Protein AF-A0A017T9Q6-F1 (afdb_monomer)

Solvent-accessible surface area (backbone atoms only — not comparable to full-atom values): 12107 Å² total; per-residue (Å²): 118,48,77,49,75,46,92,92,45,36,38,39,43,32,30,60,48,62,68,41,58,59,71,44,67,82,59,47,46,79,52,87,66,94,65,62,93,72,44,72,46,35,29,35,30,68,46,71,71,54,44,51,53,45,52,53,50,48,51,36,33,52,60,33,49,84,55,40,39,41,57,52,43,54,63,68,48,68,83,49,72,77,87,46,72,72,36,48,53,53,53,50,50,54,46,53,52,49,34,39,51,30,29,34,40,69,44,72,38,22,17,34,63,82,55,55,69,51,62,92,59,47,36,70,37,54,48,57,44,69,89,78,39,90,43,68,61,58,56,33,29,52,46,31,43,49,32,21,43,59,70,56,34,57,30,38,78,66,6,44,27,46,60,44,91,90,20,44,52,47,72,22,70,85,57,51,72,67,58,24,52,77,70,68,60,72,58,96,47,42,46,62,84,74,53,78,66,28,57,78,28,38,60,55,25,58,74,74,48,31,46,67,64,80,76,78,85,124

InterPro domains:
  IPR003615 HNH nuclease [PF13391] (111-163)

Sequence (218 aa):
MWLGAFDDVVFLAAFSQQNVARALGEYGTPVAAPMPKGAVAGRTVLDVPALHRLLRRAFQLSKALPNELLHTFDKQVAALPKTTEAERFVVQRVGQNLFRQGLLDLWEGRCAVTGLAIPALLRASHIKPWADCETDAERLDVFNGILLAPHLDAAFDRGFITVQDDGAIVVSDTLDANARAVLGLDQALRVRGLGDGHRSYLPWHRERVFNAPLAVQS

Structure (mmCIF, N/CA/C/O backbone):
data_AF-A0A017T9Q6-F1
#
_entry.id   AF-A0A017T9Q6-F1
#
loop_
_atom_site.group_PDB
_atom_site.id
_atom_site.type_symbol
_atom_site.label_atom_id
_atom_site.label_alt_id
_atom_site.label_comp_id
_atom_site.label_asym_id
_atom_site.label_entity_id
_atom_site.label_seq_id
_atom_site.pdbx_PDB_ins_code
_atom_site.Cartn_x
_atom_site.Cartn_y
_atom_site.Cartn_z
_atom_site.occupancy
_atom_site.B_iso_or_equiv
_atom_site.auth_seq_id
_atom_site.auth_comp_id
_atom_site.auth_asym_id
_atom_site.auth_atom_id
_atom_site.pdbx_PDB_model_num
ATOM 1 N N . MET A 1 1 ? 12.523 13.558 -13.994 1.00 85.44 1 MET A N 1
ATOM 2 C CA . MET A 1 1 ? 12.725 12.202 -14.546 1.00 85.44 1 MET A CA 1
ATOM 3 C C . MET A 1 1 ? 13.375 12.357 -15.901 1.00 85.44 1 MET A C 1
ATOM 5 O O . MET A 1 1 ? 12.980 13.256 -16.633 1.00 85.44 1 MET A O 1
ATOM 9 N N . TRP A 1 2 ? 14.364 11.524 -16.199 1.00 91.50 2 TRP A N 1
ATOM 10 C CA . TRP A 1 2 ? 15.064 11.518 -17.482 1.00 91.50 2 TRP A CA 1
ATOM 11 C C . TRP A 1 2 ? 14.786 10.205 -18.202 1.00 91.50 2 TRP A C 1
ATOM 13 O O . TRP A 1 2 ? 14.657 9.173 -17.544 1.00 91.50 2 TRP A O 1
ATOM 23 N N . LEU A 1 3 ? 14.707 10.262 -19.529 1.00 90.44 3 LEU A N 1
ATOM 24 C CA . LEU A 1 3 ? 14.546 9.107 -20.406 1.00 90.44 3 LEU A CA 1
ATOM 25 C C . LEU A 1 3 ? 15.665 9.105 -21.445 1.00 90.44 3 LEU A C 1
ATOM 27 O O . LEU A 1 3 ? 15.977 10.154 -22.005 1.00 90.44 3 LEU A O 1
ATOM 31 N N . GLY A 1 4 ? 16.247 7.939 -21.699 1.00 85.81 4 GLY A N 1
ATOM 32 C CA . GLY A 1 4 ? 17.236 7.723 -22.753 1.00 85.81 4 GLY A CA 1
ATOM 33 C C . GLY A 1 4 ? 17.072 6.343 -23.380 1.00 85.81 4 GLY A C 1
ATOM 34 O O . GLY A 1 4 ? 16.451 5.464 -22.783 1.00 85.81 4 GLY A O 1
ATOM 35 N N . ALA A 1 5 ? 17.624 6.156 -24.573 1.00 84.25 5 ALA A N 1
ATOM 36 C CA . ALA A 1 5 ? 17.701 4.866 -25.249 1.00 84.25 5 ALA A CA 1
ATOM 37 C C . ALA A 1 5 ? 19.167 4.562 -25.587 1.00 84.25 5 ALA A C 1
ATOM 39 O O . ALA A 1 5 ? 19.906 5.465 -25.980 1.00 84.25 5 ALA A O 1
ATOM 40 N N . PHE A 1 6 ? 19.568 3.306 -25.410 1.00 78.94 6 PHE A N 1
ATOM 41 C CA . PHE A 1 6 ? 20.874 2.767 -25.774 1.00 78.94 6 PHE A CA 1
ATOM 42 C C . PHE A 1 6 ? 20.664 1.623 -26.768 1.00 78.94 6 PHE A C 1
ATOM 44 O O . PHE A 1 6 ? 19.839 0.738 -26.522 1.00 78.94 6 PHE A O 1
ATOM 51 N N . ASP A 1 7 ? 21.401 1.670 -27.879 1.00 68.62 7 ASP A N 1
ATOM 52 C CA . ASP A 1 7 ? 21.460 0.637 -28.922 1.00 68.62 7 ASP A CA 1
ATOM 53 C C . ASP A 1 7 ? 20.086 0.137 -29.422 1.00 68.62 7 ASP A C 1
ATOM 55 O O . ASP A 1 7 ? 19.918 -1.039 -29.715 1.00 68.62 7 ASP A O 1
ATOM 59 N N . ASP A 1 8 ? 19.085 1.025 -29.491 1.00 65.56 8 ASP A N 1
ATOM 60 C CA . ASP A 1 8 ? 17.707 0.802 -29.983 1.00 65.56 8 ASP A CA 1
ATOM 61 C C . ASP A 1 8 ? 16.841 -0.246 -29.250 1.00 65.56 8 ASP A C 1
ATOM 63 O O . ASP A 1 8 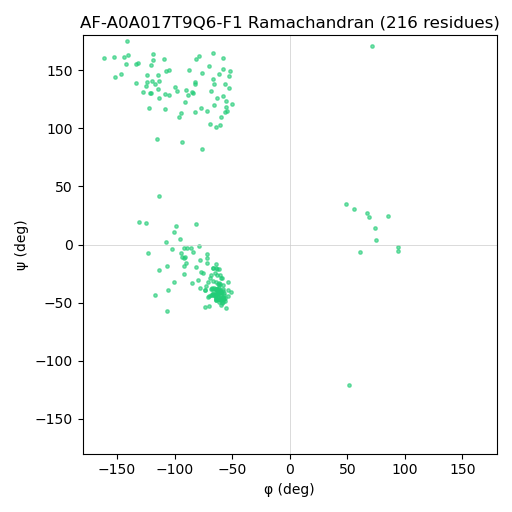? 15.637 -0.334 -29.505 1.00 65.56 8 ASP A O 1
ATOM 67 N N . VAL A 1 9 ? 17.395 -0.994 -28.293 1.00 70.50 9 VAL A N 1
ATOM 68 C CA . VAL A 1 9 ? 16.677 -2.042 -27.536 1.00 70.50 9 VAL A CA 1
ATOM 69 C C . VAL A 1 9 ? 16.692 -1.857 -26.022 1.00 70.50 9 VAL A C 1
ATOM 71 O O . VAL A 1 9 ? 15.994 -2.581 -25.319 1.00 70.50 9 VAL A O 1
ATOM 74 N N . VAL A 1 10 ? 17.436 -0.891 -25.479 1.00 83.62 10 VAL A N 1
ATOM 75 C CA . VAL A 1 10 ? 17.482 -0.667 -24.027 1.00 83.62 10 VAL A CA 1
ATOM 76 C C . VAL A 1 10 ? 17.058 0.754 -23.691 1.00 83.62 10 VAL A C 1
ATOM 78 O O . VAL A 1 10 ? 17.725 1.721 -24.043 1.00 83.62 10 VAL A O 1
ATOM 81 N N . PHE A 1 11 ? 15.969 0.897 -22.941 1.00 89.31 11 PHE A N 1
ATOM 82 C CA . PHE A 1 11 ? 15.501 2.189 -22.445 1.00 89.31 11 PHE A CA 1
ATOM 83 C C . PHE A 1 11 ? 15.955 2.400 -21.007 1.00 89.31 11 PHE A C 1
ATOM 85 O O . PHE A 1 11 ? 15.760 1.528 -20.165 1.00 89.31 11 PHE A O 1
ATOM 92 N N . LEU A 1 12 ? 16.508 3.574 -20.712 1.00 90.50 12 LEU A N 1
ATOM 93 C CA . LEU A 1 12 ? 16.880 4.026 -19.375 1.00 90.50 12 LEU A CA 1
ATOM 94 C C . LEU A 1 12 ? 15.863 5.056 -18.878 1.00 90.50 12 LEU A C 1
ATOM 96 O O . LEU A 1 12 ? 15.632 6.070 -19.534 1.00 90.50 12 LEU A O 1
ATOM 100 N N . ALA A 1 13 ? 15.333 4.845 -17.676 1.00 92.25 13 ALA A N 1
ATOM 101 C CA . ALA A 1 13 ? 14.624 5.864 -16.912 1.00 92.25 13 ALA A CA 1
ATOM 102 C C . ALA A 1 13 ? 15.416 6.205 -15.644 1.00 92.25 13 ALA A C 1
ATOM 104 O O . ALA A 1 13 ? 15.738 5.314 -14.857 1.00 92.25 13 ALA A O 1
ATOM 105 N N . ALA A 1 14 ? 15.716 7.487 -15.432 1.00 92.69 14 ALA A N 1
ATOM 106 C CA . ALA A 1 14 ? 16.402 7.973 -14.237 1.00 92.69 14 ALA A CA 1
ATOM 107 C C . ALA A 1 14 ? 15.491 8.872 -13.388 1.00 92.69 14 ALA A C 1
ATOM 109 O O . ALA A 1 14 ? 14.729 9.703 -13.903 1.00 92.69 14 ALA A O 1
ATOM 110 N N . PHE A 1 15 ? 15.585 8.723 -12.069 1.00 92.75 15 PHE A N 1
ATOM 111 C CA . PHE A 1 15 ? 14.677 9.319 -11.092 1.00 92.75 15 PHE A CA 1
ATOM 112 C C . PHE A 1 15 ? 15.438 10.253 -10.151 1.00 92.75 15 PHE A C 1
ATOM 114 O O . PHE A 1 15 ? 16.546 9.945 -9.723 1.00 92.75 15 PHE A O 1
ATOM 121 N N . SER A 1 16 ? 14.833 11.391 -9.809 1.00 91.88 16 SER A N 1
ATOM 122 C CA . SER A 1 16 ? 15.371 12.353 -8.834 1.00 91.88 16 SER A CA 1
ATOM 123 C C . SER A 1 16 ? 14.899 12.088 -7.401 1.00 91.88 16 SER A C 1
ATOM 125 O O . SER A 1 16 ? 15.418 12.685 -6.466 1.00 91.88 16 SER A O 1
ATOM 127 N N . GLN A 1 17 ? 13.914 11.203 -7.215 1.00 90.38 17 GLN A N 1
ATOM 128 C CA . GLN A 1 17 ? 13.348 10.876 -5.908 1.00 90.38 17 GLN A CA 1
ATOM 129 C C . GLN A 1 17 ? 13.773 9.472 -5.470 1.00 90.38 17 GLN A C 1
ATOM 131 O O . GLN A 1 17 ? 13.384 8.476 -6.086 1.00 90.38 17 GLN A O 1
ATOM 136 N N . GLN A 1 18 ? 14.522 9.389 -4.368 1.00 89.31 18 GLN A N 1
ATOM 137 C CA . GLN A 1 18 ? 15.049 8.122 -3.850 1.00 89.31 18 GLN A CA 1
ATOM 138 C C . GLN A 1 18 ? 13.932 7.164 -3.418 1.00 89.31 18 GLN A C 1
ATOM 140 O O . GLN A 1 18 ? 14.015 5.964 -3.672 1.00 89.31 18 GLN A O 1
ATOM 145 N N . ASN A 1 19 ? 12.868 7.689 -2.802 1.00 89.88 19 ASN A N 1
ATOM 146 C CA . ASN A 1 19 ? 11.756 6.880 -2.297 1.00 89.88 19 ASN A CA 1
ATOM 147 C C . ASN A 1 19 ? 10.970 6.219 -3.433 1.00 89.88 19 ASN A C 1
ATOM 149 O O . ASN A 1 19 ? 10.673 5.031 -3.352 1.00 89.88 19 ASN A O 1
ATOM 153 N N . VAL A 1 20 ? 10.722 6.952 -4.526 1.00 90.69 20 VAL A N 1
ATOM 154 C CA . VAL A 1 20 ? 10.123 6.392 -5.747 1.00 90.69 20 VAL A CA 1
ATOM 155 C C . VAL A 1 20 ? 11.027 5.303 -6.315 1.00 90.69 20 VAL A C 1
ATOM 157 O O . VAL A 1 20 ? 10.566 4.192 -6.554 1.00 90.69 20 VAL A O 1
ATOM 160 N N . ALA A 1 21 ? 12.325 5.580 -6.467 1.00 90.31 21 ALA A N 1
A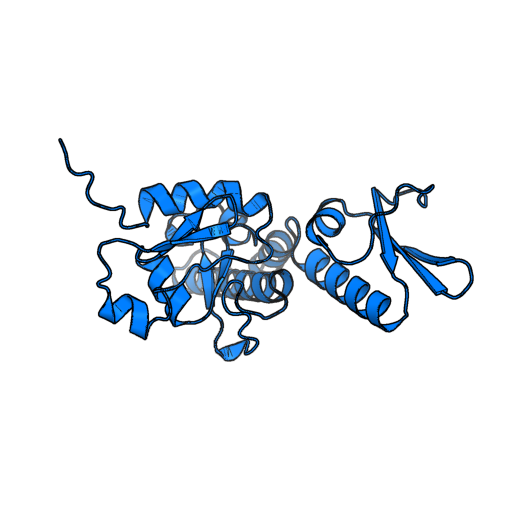TOM 161 C CA . ALA A 1 21 ? 13.262 4.613 -7.029 1.00 90.31 21 ALA A CA 1
ATOM 162 C C . ALA A 1 21 ? 13.392 3.324 -6.198 1.00 90.31 21 ALA A C 1
ATOM 164 O O . ALA A 1 21 ? 13.502 2.238 -6.766 1.00 90.31 21 ALA A O 1
ATOM 165 N N . ARG A 1 22 ? 13.359 3.428 -4.864 1.00 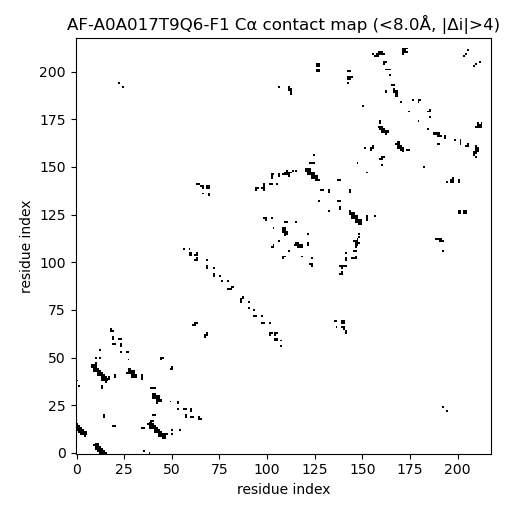88.44 22 ARG A N 1
ATOM 166 C CA . ARG A 1 22 ? 13.359 2.270 -3.958 1.00 88.44 22 ARG A CA 1
ATOM 167 C C . ARG A 1 22 ? 12.048 1.485 -4.065 1.00 88.44 22 ARG A C 1
ATOM 169 O O . ARG A 1 22 ? 12.085 0.263 -4.164 1.00 88.44 22 ARG A O 1
ATOM 176 N N . ALA A 1 23 ? 10.909 2.177 -4.105 1.00 89.69 23 ALA A N 1
ATOM 177 C CA . ALA A 1 23 ? 9.582 1.562 -4.174 1.00 89.69 23 ALA A CA 1
ATOM 178 C C . ALA A 1 23 ? 9.246 0.929 -5.538 1.00 89.69 23 ALA A C 1
ATOM 180 O O . ALA A 1 23 ? 8.287 0.166 -5.637 1.00 89.69 23 ALA A O 1
ATOM 181 N N . LEU A 1 24 ? 10.042 1.191 -6.583 1.00 90.69 24 LEU A N 1
ATOM 182 C CA . LEU A 1 24 ? 9.921 0.497 -7.867 1.00 90.69 24 LEU A CA 1
ATOM 183 C C . LEU A 1 24 ? 10.221 -1.006 -7.768 1.00 90.69 24 LEU A C 1
ATOM 185 O O . LEU A 1 24 ? 9.796 -1.740 -8.649 1.00 90.69 24 LEU A O 1
ATOM 189 N N . GLY A 1 25 ? 10.920 -1.485 -6.732 1.00 85.69 25 GLY A N 1
ATOM 190 C CA . GLY A 1 25 ? 11.170 -2.918 -6.544 1.00 85.69 25 GLY A CA 1
ATOM 191 C C . GLY A 1 25 ? 11.760 -3.583 -7.795 1.00 85.69 25 GLY A C 1
ATOM 192 O O . GLY A 1 25 ? 12.806 -3.151 -8.285 1.00 85.69 25 GLY A O 1
ATOM 193 N N . GLU A 1 26 ? 11.049 -4.590 -8.312 1.00 85.19 26 GLU A N 1
ATOM 194 C CA . GLU A 1 26 ? 11.411 -5.411 -9.482 1.00 85.19 26 GLU A CA 1
ATOM 195 C C . GLU A 1 26 ? 11.138 -4.743 -10.846 1.00 85.19 26 GLU A C 1
ATOM 197 O O . GLU A 1 26 ? 11.422 -5.325 -11.894 1.00 85.19 26 GLU A O 1
ATOM 202 N N . TYR A 1 27 ? 10.585 -3.525 -10.875 1.00 87.94 27 TYR A N 1
ATOM 203 C CA . TYR A 1 27 ? 10.343 -2.811 -12.129 1.00 87.94 27 TYR A CA 1
ATOM 204 C C . TYR A 1 27 ? 11.658 -2.383 -12.791 1.00 87.94 27 TYR A C 1
ATOM 206 O O . TYR A 1 27 ? 12.271 -1.380 -12.410 1.00 87.94 27 TYR A O 1
ATOM 214 N N . GLY A 1 28 ? 12.036 -3.119 -13.836 1.00 90.88 28 GLY A N 1
ATOM 215 C CA . GLY A 1 28 ? 13.260 -2.897 -14.602 1.00 90.88 28 GLY A CA 1
ATOM 216 C C . GLY A 1 28 ? 14.525 -3.279 -13.832 1.00 90.88 28 GLY A C 1
ATOM 217 O O . GLY A 1 28 ? 14.507 -3.544 -12.630 1.00 90.88 28 GLY A O 1
ATOM 218 N N . THR A 1 29 ? 15.658 -3.284 -14.525 1.00 91.75 29 THR A N 1
ATOM 219 C CA . THR A 1 29 ? 16.951 -3.629 -13.925 1.00 91.75 29 THR A CA 1
ATOM 220 C C . THR A 1 29 ? 17.609 -2.376 -13.339 1.00 91.75 29 THR A C 1
ATOM 222 O O . THR A 1 29 ? 17.702 -1.366 -14.037 1.00 91.75 29 THR A O 1
ATOM 225 N N . PRO A 1 30 ? 18.060 -2.380 -12.069 1.00 91.81 30 PRO A N 1
ATOM 226 C CA . PRO A 1 30 ? 18.836 -1.278 -11.507 1.00 91.81 30 PRO A CA 1
ATOM 227 C C . PRO A 1 30 ? 20.095 -0.987 -12.325 1.00 91.81 30 PRO A C 1
ATOM 229 O O . PRO A 1 30 ? 20.808 -1.902 -12.724 1.00 91.81 30 PRO A O 1
ATOM 232 N N . VAL A 1 31 ? 20.389 0.296 -12.532 1.00 87.62 31 VAL A N 1
ATOM 233 C CA . VAL A 1 31 ? 21.569 0.733 -13.287 1.00 87.62 31 VAL A CA 1
ATOM 234 C C . VAL A 1 31 ? 22.543 1.471 -12.379 1.00 87.62 31 VAL A C 1
ATOM 236 O O . VAL A 1 31 ? 22.140 2.363 -11.635 1.00 87.62 31 VAL A O 1
ATOM 239 N N . ALA A 1 32 ? 23.826 1.119 -12.493 1.00 75.75 32 ALA A N 1
ATOM 240 C CA . ALA A 1 32 ? 24.945 1.778 -11.811 1.00 75.75 32 ALA A CA 1
ATOM 241 C C . ALA A 1 32 ? 25.753 2.738 -12.719 1.00 75.75 32 ALA A C 1
ATOM 243 O O . ALA A 1 32 ? 26.677 3.391 -12.245 1.00 75.75 32 ALA A O 1
ATOM 244 N N . ALA A 1 33 ? 25.423 2.808 -14.017 1.00 68.38 33 ALA A N 1
ATOM 245 C CA . ALA A 1 33 ? 26.064 3.662 -15.026 1.00 68.38 33 ALA A CA 1
ATOM 246 C C . ALA A 1 33 ? 26.009 5.161 -14.657 1.00 68.38 33 ALA A C 1
ATOM 248 O O . ALA A 1 33 ? 25.160 5.545 -13.845 1.00 68.38 33 ALA A O 1
ATOM 249 N N . PRO A 1 34 ? 26.864 6.027 -15.249 1.00 78.19 34 PRO A N 1
ATOM 250 C CA . PRO A 1 34 ? 26.836 7.455 -14.948 1.00 78.19 34 PRO A CA 1
ATOM 251 C C . PRO A 1 34 ? 25.439 8.032 -15.196 1.00 78.19 34 PRO A C 1
ATOM 253 O O . PRO A 1 34 ? 24.907 7.998 -16.305 1.00 78.19 34 PRO A O 1
ATOM 256 N N . MET A 1 35 ? 24.841 8.539 -14.121 1.00 84.56 35 MET A N 1
ATOM 257 C CA . MET A 1 35 ? 23.499 9.104 -14.124 1.00 84.56 35 MET A CA 1
ATOM 258 C C . MET A 1 35 ? 23.539 10.594 -14.481 1.00 84.56 35 MET A C 1
ATOM 260 O O . MET A 1 35 ? 24.509 11.281 -14.144 1.00 84.56 35 MET A O 1
ATOM 264 N N . PRO A 1 36 ? 22.476 11.136 -15.108 1.00 86.50 36 PRO A N 1
ATOM 265 C CA . PRO A 1 36 ? 22.327 12.577 -15.278 1.00 86.50 36 PRO A CA 1
ATOM 266 C C . PRO A 1 36 ? 22.464 13.311 -13.940 1.00 86.50 36 PRO A C 1
ATOM 268 O O . PRO A 1 36 ? 22.004 12.828 -12.903 1.00 86.50 36 PRO A O 1
ATOM 271 N N . LYS A 1 37 ? 23.050 14.513 -13.953 1.00 90.00 37 LYS A N 1
ATOM 272 C CA . LYS A 1 37 ? 23.170 15.341 -12.745 1.00 90.00 37 LYS A CA 1
ATOM 273 C C . LYS A 1 37 ? 21.785 15.564 -12.118 1.00 90.00 37 LYS A C 1
ATOM 275 O O . LYS A 1 37 ? 20.886 16.087 -12.770 1.00 90.00 37 LYS A O 1
ATOM 280 N N . GLY A 1 38 ? 21.635 15.186 -10.848 1.00 89.31 38 GLY A N 1
ATOM 281 C CA . GLY A 1 38 ? 20.375 15.289 -10.100 1.00 89.31 38 GLY A CA 1
ATOM 282 C C . GLY A 1 38 ? 19.507 14.025 -10.112 1.00 89.31 38 GLY A C 1
ATOM 283 O O . GLY A 1 38 ? 18.499 13.985 -9.406 1.00 89.31 38 GLY A O 1
ATOM 284 N N . ALA A 1 39 ? 19.881 12.988 -10.864 1.00 91.19 39 ALA A N 1
ATOM 285 C CA . ALA A 1 39 ? 19.307 11.659 -10.695 1.00 91.19 39 ALA A CA 1
ATOM 286 C C . ALA A 1 39 ? 20.006 10.916 -9.548 1.00 91.19 39 ALA A C 1
ATOM 288 O O . ALA A 1 39 ? 21.223 10.987 -9.394 1.00 91.19 39 ALA A O 1
ATOM 289 N N . VAL A 1 40 ? 19.218 10.194 -8.754 1.00 92.00 40 VAL A N 1
ATOM 290 C CA . VAL A 1 40 ? 19.690 9.417 -7.595 1.00 92.00 40 VAL A CA 1
ATOM 291 C C . VAL A 1 40 ? 19.674 7.910 -7.856 1.00 92.00 40 VAL A C 1
ATOM 293 O O . VAL A 1 40 ? 20.348 7.151 -7.168 1.00 92.00 40 VAL A O 1
ATOM 296 N N . ALA A 1 41 ? 18.921 7.469 -8.867 1.00 92.00 41 ALA A N 1
ATOM 297 C CA . ALA A 1 41 ? 18.845 6.080 -9.300 1.00 92.00 41 ALA A CA 1
ATOM 298 C C . ALA A 1 41 ? 18.286 5.980 -10.726 1.00 92.00 41 ALA A C 1
ATOM 300 O O . ALA A 1 41 ? 17.581 6.882 -11.190 1.00 92.00 41 ALA A O 1
ATOM 301 N N . GLY A 1 42 ? 18.532 4.851 -11.391 1.00 92.19 42 GLY A N 1
ATOM 302 C CA . GLY A 1 42 ? 17.945 4.539 -12.690 1.00 92.19 42 GLY A CA 1
ATOM 303 C C . GLY A 1 42 ? 17.531 3.078 -12.840 1.00 92.19 42 GLY A C 1
ATOM 304 O O . GLY A 1 42 ? 17.930 2.204 -12.059 1.00 92.19 42 GLY A O 1
ATOM 305 N N . ARG A 1 43 ? 16.691 2.839 -13.845 1.00 93.50 43 ARG A N 1
ATOM 306 C CA . ARG A 1 43 ? 16.180 1.529 -14.251 1.00 93.50 43 ARG A CA 1
ATOM 307 C C . ARG A 1 43 ? 16.286 1.372 -15.760 1.00 93.50 43 ARG A C 1
ATOM 309 O O . ARG A 1 43 ? 15.968 2.317 -16.482 1.00 93.50 43 ARG A O 1
ATOM 316 N N . THR A 1 44 ? 16.679 0.190 -16.219 1.00 92.81 44 THR A N 1
ATOM 317 C CA . THR A 1 44 ? 16.613 -0.195 -17.630 1.00 92.81 44 THR A CA 1
ATOM 318 C C . THR A 1 44 ? 15.511 -1.201 -17.907 1.00 92.81 44 THR A C 1
ATOM 320 O O . THR A 1 44 ? 15.148 -2.012 -17.054 1.00 92.81 44 THR A O 1
ATOM 323 N N . VAL A 1 45 ? 14.972 -1.135 -19.120 1.00 93.38 45 VAL A N 1
ATOM 324 C CA . VAL A 1 45 ? 13.971 -2.060 -19.660 1.00 93.38 45 VAL A CA 1
ATOM 325 C C . VAL A 1 45 ? 14.252 -2.320 -21.137 1.00 93.38 45 VAL A C 1
ATOM 327 O O . VAL A 1 45 ? 14.875 -1.495 -21.801 1.00 93.38 45 VAL A O 1
ATOM 330 N N . LEU A 1 46 ? 13.794 -3.466 -21.638 1.00 92.25 46 LEU A N 1
ATOM 331 C CA . LEU A 1 46 ? 14.165 -3.979 -22.963 1.00 92.25 46 LEU A CA 1
ATOM 332 C C . LEU A 1 46 ? 13.174 -3.616 -24.080 1.00 92.25 46 LEU A C 1
ATOM 334 O O . LEU A 1 46 ? 13.407 -3.922 -25.242 1.00 92.25 46 LEU A O 1
ATOM 338 N N . ASP A 1 47 ? 12.032 -3.014 -23.740 1.00 90.31 47 ASP A N 1
ATOM 339 C CA . ASP A 1 47 ? 11.009 -2.667 -24.721 1.00 90.31 47 ASP A CA 1
ATOM 340 C C . ASP A 1 47 ? 10.157 -1.462 -24.283 1.00 90.31 47 ASP A C 1
ATOM 342 O O . ASP A 1 47 ? 10.109 -1.070 -23.109 1.00 90.31 47 ASP A O 1
ATOM 346 N N . VAL A 1 48 ? 9.478 -0.850 -25.259 1.00 90.50 48 VAL A N 1
ATOM 347 C CA . VAL A 1 48 ? 8.594 0.306 -25.039 1.00 90.50 48 VAL A CA 1
ATOM 348 C C . VAL A 1 48 ? 7.421 -0.027 -24.099 1.00 90.50 48 VAL A C 1
ATOM 350 O O . VAL A 1 48 ? 7.124 0.788 -23.222 1.00 90.50 48 VAL A O 1
ATOM 353 N N . PRO A 1 49 ? 6.747 -1.194 -24.193 1.00 92.12 49 PRO A N 1
ATOM 354 C CA . PRO A 1 49 ? 5.714 -1.572 -23.226 1.00 92.12 49 PRO A CA 1
ATOM 355 C C . PRO A 1 49 ? 6.196 -1.618 -21.768 1.00 92.12 49 PRO A C 1
ATOM 357 O O . PRO A 1 49 ? 5.488 -1.156 -20.870 1.00 92.12 49 PRO A O 1
ATOM 360 N N . ALA A 1 50 ? 7.385 -2.157 -21.510 1.00 92.06 50 ALA A N 1
ATOM 361 C CA . ALA A 1 50 ? 8.010 -2.206 -20.196 1.00 92.06 50 ALA A CA 1
ATOM 362 C C . ALA A 1 50 ? 8.392 -0.807 -19.719 1.00 92.06 50 ALA A C 1
ATOM 364 O O . ALA A 1 50 ? 8.160 -0.492 -18.550 1.00 92.06 50 ALA A O 1
ATOM 365 N N . LEU A 1 51 ? 8.871 0.058 -20.620 1.00 92.94 51 LEU A N 1
ATOM 366 C CA . LEU A 1 51 ? 9.099 1.468 -20.310 1.00 92.94 51 LEU A CA 1
ATOM 367 C C . LEU A 1 51 ? 7.801 2.151 -19.893 1.00 92.94 51 LEU A C 1
ATOM 369 O O . LEU A 1 51 ? 7.753 2.799 -18.853 1.00 92.94 51 LEU A O 1
ATOM 373 N N . HIS A 1 52 ? 6.719 1.955 -20.640 1.00 91.81 52 HIS A N 1
ATOM 374 C CA . HIS A 1 52 ? 5.429 2.536 -20.295 1.00 91.81 52 HIS A CA 1
ATOM 375 C C . HIS A 1 52 ? 4.929 2.054 -18.921 1.00 91.81 52 HIS A C 1
ATOM 377 O O . HIS A 1 52 ? 4.497 2.875 -18.108 1.00 91.81 52 HIS A O 1
ATOM 383 N N . ARG A 1 53 ? 5.046 0.752 -18.612 1.00 93.25 53 ARG A N 1
ATOM 384 C CA . ARG A 1 53 ? 4.708 0.211 -17.280 1.00 93.25 53 ARG A CA 1
ATOM 385 C C . ARG A 1 53 ? 5.556 0.844 -16.175 1.00 93.25 53 ARG A C 1
ATOM 387 O O . ARG A 1 53 ? 5.002 1.287 -15.171 1.00 93.25 53 ARG A O 1
ATOM 394 N N . LEU A 1 54 ? 6.869 0.940 -16.384 1.00 94.31 54 LEU A N 1
ATOM 395 C CA . LEU A 1 54 ? 7.808 1.561 -15.450 1.00 94.31 54 LEU A CA 1
ATOM 396 C C . LEU A 1 54 ? 7.454 3.030 -15.178 1.00 94.31 54 LEU A C 1
ATOM 398 O O . LEU A 1 54 ? 7.392 3.441 -14.021 1.00 94.31 54 LEU A O 1
ATOM 402 N N . LEU A 1 55 ? 7.184 3.816 -16.223 1.00 93.94 55 LEU A N 1
ATOM 403 C CA . LEU A 1 55 ? 6.859 5.238 -16.087 1.00 93.94 55 LEU A CA 1
ATOM 404 C C . LEU A 1 55 ? 5.520 5.455 -15.393 1.00 93.94 55 LEU A C 1
ATOM 406 O O . LEU A 1 55 ? 5.421 6.294 -14.497 1.00 93.94 55 LEU A O 1
ATOM 410 N N . ARG A 1 56 ? 4.503 4.668 -15.759 1.00 92.69 56 ARG A N 1
ATOM 411 C CA . ARG A 1 56 ? 3.203 4.698 -15.084 1.00 92.69 56 ARG A CA 1
ATOM 412 C C . ARG A 1 56 ? 3.360 4.385 -13.597 1.00 92.69 56 ARG A C 1
ATOM 414 O O . ARG A 1 56 ? 2.811 5.110 -12.768 1.00 92.69 56 ARG A O 1
ATOM 421 N N . ARG A 1 57 ? 4.140 3.354 -13.263 1.00 93.88 57 ARG A N 1
ATOM 422 C CA . ARG A 1 57 ? 4.391 2.951 -11.878 1.00 93.88 57 ARG A CA 1
ATOM 423 C C . ARG A 1 57 ? 5.139 4.027 -11.096 1.00 93.88 57 ARG A C 1
ATOM 425 O O . ARG A 1 57 ? 4.721 4.387 -9.999 1.00 93.88 57 ARG A O 1
ATOM 432 N N . ALA A 1 58 ? 6.202 4.584 -11.673 1.00 93.75 58 ALA A N 1
ATOM 433 C CA . ALA A 1 58 ? 6.965 5.665 -11.056 1.00 93.75 58 ALA A CA 1
ATOM 434 C C . ALA A 1 58 ? 6.091 6.898 -10.785 1.00 93.75 58 ALA A C 1
ATOM 436 O O . ALA A 1 58 ? 6.184 7.496 -9.715 1.00 93.75 58 ALA A O 1
ATOM 437 N N . PHE A 1 59 ? 5.206 7.247 -11.723 1.00 92.19 59 PHE A N 1
ATOM 438 C CA . PHE A 1 59 ? 4.266 8.348 -11.550 1.00 92.19 59 PHE A CA 1
ATOM 439 C C . PHE A 1 59 ? 3.267 8.086 -10.414 1.00 92.19 59 PHE A C 1
ATOM 441 O O . PHE A 1 59 ? 3.091 8.950 -9.557 1.00 92.19 59 PHE A O 1
ATOM 448 N N . GLN A 1 60 ? 2.668 6.892 -10.351 1.00 91.19 60 GLN A N 1
ATOM 449 C CA . GLN A 1 60 ? 1.771 6.502 -9.253 1.00 91.19 60 GLN A CA 1
ATOM 450 C C . GLN A 1 60 ? 2.465 6.610 -7.891 1.00 91.19 60 GLN A C 1
ATOM 452 O O . GLN A 1 60 ? 1.931 7.229 -6.975 1.00 91.19 60 GLN A O 1
ATOM 457 N N . LEU A 1 61 ? 3.690 6.088 -7.781 1.00 91.50 61 LEU A N 1
ATOM 458 C CA . LEU A 1 61 ? 4.488 6.183 -6.558 1.00 91.50 61 LEU A CA 1
ATOM 459 C C . LEU A 1 61 ? 4.803 7.637 -6.189 1.00 91.50 61 LEU A C 1
ATOM 461 O O . LEU A 1 61 ? 4.713 7.997 -5.020 1.00 91.50 61 LEU A O 1
ATOM 465 N N . SER A 1 62 ? 5.118 8.487 -7.172 1.00 91.44 62 SER A N 1
ATOM 466 C CA . SER A 1 62 ? 5.424 9.905 -6.927 1.00 91.44 62 SER A CA 1
ATOM 467 C C . SER A 1 62 ? 4.236 10.722 -6.422 1.00 91.44 62 SER A C 1
ATOM 469 O O . SER A 1 62 ? 4.443 11.779 -5.847 1.00 91.44 62 SER A O 1
ATOM 471 N N . LYS A 1 63 ? 3.000 10.247 -6.626 1.00 88.25 63 LYS A N 1
ATOM 472 C CA . LYS A 1 63 ? 1.787 10.885 -6.090 1.00 88.25 63 LYS A CA 1
ATOM 473 C C . LYS A 1 63 ? 1.516 10.525 -4.631 1.00 88.25 63 LYS A C 1
ATOM 475 O O . LYS A 1 63 ? 0.726 11.202 -3.982 1.00 88.25 63 LYS A O 1
ATOM 480 N N . ALA A 1 64 ? 2.110 9.437 -4.149 1.00 85.44 64 ALA A N 1
ATOM 481 C CA . ALA A 1 64 ? 1.882 8.910 -2.811 1.00 85.44 64 ALA A CA 1
ATOM 482 C C . ALA A 1 64 ? 3.064 9.193 -1.877 1.00 85.44 64 ALA A C 1
ATOM 484 O O . ALA A 1 64 ? 2.865 9.509 -0.708 1.00 85.44 64 ALA A O 1
ATOM 485 N N . LEU A 1 65 ? 4.292 9.089 -2.389 1.00 89.19 65 LEU A N 1
ATOM 486 C CA . LEU A 1 65 ? 5.506 9.077 -1.583 1.00 89.19 65 LEU A CA 1
ATOM 487 C C . LEU A 1 65 ? 6.285 10.399 -1.636 1.00 89.19 65 LEU A C 1
ATOM 489 O O . LEU A 1 65 ? 6.358 11.022 -2.691 1.00 89.19 65 LEU A O 1
ATOM 493 N N . PRO A 1 66 ? 7.003 10.750 -0.552 1.00 82.31 66 PRO A N 1
ATOM 494 C CA . PRO A 1 66 ? 6.855 10.194 0.796 1.00 82.31 66 PRO A CA 1
ATOM 495 C C . PRO A 1 66 ? 5.644 10.774 1.538 1.00 82.31 66 PRO A C 1
ATOM 497 O O . PRO A 1 66 ? 4.972 10.043 2.245 1.00 82.31 66 PRO A O 1
ATOM 500 N N . ASN A 1 67 ? 5.361 12.067 1.349 1.00 86.25 67 ASN A N 1
ATOM 501 C CA . ASN A 1 67 ? 4.413 12.832 2.168 1.00 86.25 67 ASN A CA 1
ATOM 502 C C . ASN A 1 67 ? 3.401 13.618 1.312 1.00 86.25 67 ASN A C 1
ATOM 504 O O . ASN A 1 67 ? 2.805 14.587 1.781 1.00 86.25 67 ASN A O 1
ATOM 508 N N . GLU A 1 68 ? 3.220 13.240 0.044 1.00 89.19 68 GLU A N 1
ATOM 509 C CA . GLU A 1 68 ? 2.356 13.980 -0.889 1.00 89.19 68 GLU A CA 1
ATOM 510 C C . GLU A 1 68 ? 0.887 13.974 -0.455 1.00 89.19 68 GLU A C 1
ATOM 512 O O . GLU A 1 68 ? 0.175 14.967 -0.635 1.00 89.19 68 GLU A O 1
ATOM 517 N N . LEU A 1 69 ? 0.432 12.894 0.190 1.00 92.12 69 LEU A N 1
ATOM 518 C CA . LEU A 1 69 ? -0.921 12.837 0.740 1.00 92.12 69 LEU A CA 1
ATOM 519 C C . LEU A 1 69 ? -1.126 13.843 1.870 1.00 92.12 69 LEU A C 1
ATOM 521 O O . LEU A 1 69 ? -2.132 14.547 1.862 1.00 92.12 69 LEU A O 1
ATOM 525 N N . LEU A 1 70 ? -0.168 13.947 2.797 1.00 93.31 70 LEU A N 1
ATOM 526 C CA . LEU A 1 70 ? -0.206 14.923 3.886 1.00 93.31 70 LEU A CA 1
ATOM 527 C C . LEU A 1 70 ? -0.221 16.350 3.335 1.00 93.31 70 LEU A C 1
ATOM 529 O O . LEU A 1 70 ? -1.078 17.147 3.700 1.00 93.31 70 LEU A O 1
ATOM 533 N N . HIS A 1 71 ? 0.651 16.649 2.372 1.00 92.44 71 HIS A N 1
ATOM 534 C CA . HIS A 1 71 ? 0.696 17.975 1.762 1.00 92.44 71 HIS A CA 1
ATOM 535 C C . HIS A 1 71 ? -0.603 18.331 1.018 1.00 92.44 71 HIS A C 1
ATOM 537 O O . HIS A 1 71 ? -1.078 19.469 1.064 1.00 92.44 71 HIS A O 1
ATOM 543 N N . THR A 1 72 ? -1.200 17.353 0.333 1.00 92.25 72 THR A N 1
ATOM 544 C CA . THR A 1 72 ? -2.496 17.517 -0.336 1.00 92.25 72 THR A CA 1
ATOM 545 C C . THR A 1 72 ? -3.616 17.728 0.678 1.00 92.25 72 THR A C 1
ATOM 547 O O . THR A 1 72 ? -4.466 18.597 0.478 1.00 92.25 72 THR A O 1
ATOM 550 N N . PHE A 1 73 ? -3.608 16.965 1.769 1.00 93.56 73 PHE A N 1
ATOM 551 C CA . PHE A 1 73 ? -4.561 17.097 2.860 1.00 93.56 73 PHE A CA 1
ATOM 552 C C . PHE A 1 73 ? -4.493 18.486 3.488 1.00 93.56 73 PHE A C 1
ATOM 554 O O . PHE A 1 73 ? -5.516 19.166 3.515 1.00 93.56 73 PHE A O 1
ATOM 561 N N . ASP A 1 74 ? -3.303 18.950 3.881 1.00 93.25 74 ASP A N 1
ATOM 562 C CA . ASP A 1 74 ? -3.095 20.270 4.486 1.00 93.25 74 ASP A CA 1
ATOM 563 C C . ASP A 1 74 ? -3.677 21.387 3.616 1.00 93.25 74 ASP A C 1
ATOM 565 O O . ASP A 1 74 ? -4.398 22.253 4.110 1.00 93.25 74 ASP A O 1
ATOM 569 N N . LYS A 1 75 ? -3.449 21.328 2.297 1.00 92.19 75 LYS A N 1
ATOM 570 C CA . LYS A 1 75 ? -4.037 22.279 1.340 1.00 92.19 75 LYS A CA 1
ATOM 571 C C . LYS A 1 75 ? -5.562 22.216 1.299 1.00 92.19 75 LYS A C 1
ATOM 573 O O . LYS A 1 75 ? -6.203 23.262 1.257 1.00 92.19 75 LYS A O 1
ATOM 578 N N . GLN A 1 76 ? -6.147 21.017 1.283 1.00 91.56 76 GLN A N 1
ATOM 579 C CA . GLN A 1 76 ? -7.602 20.848 1.194 1.00 91.56 76 GLN A CA 1
ATOM 580 C C . GLN A 1 76 ? -8.322 21.266 2.478 1.00 91.56 76 GLN A C 1
ATOM 582 O O . GLN A 1 76 ? -9.438 21.778 2.411 1.00 91.56 76 GLN A O 1
ATOM 587 N N . VAL A 1 77 ? -7.688 21.082 3.638 1.00 91.25 77 VAL A N 1
ATOM 588 C CA . VAL A 1 77 ? -8.294 21.413 4.935 1.00 91.25 77 VAL A CA 1
ATOM 589 C C . VAL A 1 77 ? -7.940 22.812 5.433 1.00 91.25 77 VAL A C 1
ATOM 591 O O . VAL A 1 77 ? -8.562 23.271 6.386 1.00 91.25 77 VAL A O 1
ATOM 594 N N . ALA A 1 78 ? -6.984 23.510 4.809 1.00 87.94 78 ALA A N 1
ATOM 595 C CA . ALA A 1 78 ? -6.575 24.863 5.201 1.00 87.94 78 ALA A CA 1
ATOM 596 C C . ALA A 1 78 ? -7.733 25.872 5.185 1.00 87.94 78 ALA A C 1
ATOM 598 O O . ALA A 1 78 ? -7.782 26.766 6.026 1.00 87.94 78 ALA A O 1
ATOM 599 N N . ALA A 1 79 ? -8.664 25.723 4.240 1.00 81.88 79 ALA A N 1
ATOM 600 C CA . ALA A 1 79 ? -9.826 26.597 4.098 1.00 81.88 79 ALA A CA 1
ATOM 601 C C . ALA A 1 79 ? -11.066 26.105 4.869 1.00 81.88 79 ALA A C 1
ATOM 603 O O . ALA A 1 79 ? -12.101 26.768 4.839 1.00 81.88 79 ALA A O 1
ATOM 604 N N . LEU A 1 80 ? -10.990 24.943 5.528 1.00 82.38 80 LEU A N 1
ATOM 605 C CA . LEU A 1 80 ? -12.116 24.380 6.265 1.00 82.38 80 LEU A CA 1
ATOM 606 C C . LEU A 1 80 ? -12.094 24.866 7.722 1.00 82.38 80 LEU A C 1
ATOM 608 O O . LEU A 1 80 ? -11.049 24.782 8.376 1.00 82.38 80 LEU A O 1
ATOM 612 N N . PRO A 1 81 ? -13.231 25.333 8.266 1.00 74.62 81 PRO A N 1
ATOM 613 C CA . PRO A 1 81 ? -13.348 25.551 9.701 1.00 74.62 81 PRO A CA 1
ATOM 614 C C . PRO A 1 81 ? -13.166 24.212 10.444 1.00 74.62 81 PRO A C 1
ATOM 616 O O . PRO A 1 81 ? -13.464 23.150 9.899 1.00 74.62 81 PRO A O 1
ATOM 619 N N . LYS A 1 82 ? -12.578 24.253 11.648 1.00 69.19 82 LYS A N 1
ATOM 620 C CA . LYS A 1 82 ? -12.241 23.069 12.476 1.00 69.19 82 LYS A CA 1
ATOM 621 C C . LYS A 1 82 ? -12.849 23.142 13.885 1.00 69.19 82 LYS A C 1
ATOM 623 O O . LYS A 1 82 ? -12.362 22.493 14.814 1.00 69.19 82 LYS A O 1
ATOM 628 N N . THR A 1 83 ? -13.851 23.991 14.074 1.00 74.81 83 THR A N 1
ATOM 629 C CA . THR A 1 83 ? -14.410 24.359 15.377 1.00 74.81 83 THR A CA 1
ATOM 630 C C . THR A 1 83 ? -15.577 23.468 15.792 1.00 74.81 83 THR A C 1
ATOM 632 O O . THR A 1 83 ? -15.797 23.306 16.991 1.00 74.81 83 THR A O 1
ATOM 635 N N . THR A 1 84 ? -16.290 22.848 14.847 1.00 81.38 84 THR A N 1
ATOM 636 C CA . THR A 1 84 ? -17.462 22.001 15.138 1.00 81.38 84 THR A CA 1
ATOM 637 C C . THR A 1 84 ? -17.206 20.507 14.907 1.00 81.38 84 THR A C 1
ATOM 639 O O . THR A 1 84 ? -16.300 20.101 14.179 1.00 81.38 84 THR A O 1
ATOM 642 N N . GLU A 1 85 ? -18.021 19.643 15.518 1.00 77.00 85 GLU A N 1
ATOM 643 C CA . GLU A 1 85 ? -17.950 18.191 15.284 1.00 77.00 85 GLU A CA 1
ATOM 644 C C . GLU A 1 85 ? -18.279 17.822 13.830 1.00 77.00 85 GLU A C 1
ATOM 646 O O . GLU A 1 85 ? -17.608 16.976 13.240 1.00 77.00 85 GLU A O 1
ATOM 651 N N . ALA A 1 86 ? -19.254 18.506 13.220 1.00 71.81 86 ALA A N 1
ATOM 652 C CA . ALA A 1 86 ? -19.607 18.324 11.813 1.00 71.81 86 ALA A CA 1
ATOM 653 C C . ALA A 1 86 ? -18.407 18.582 10.885 1.00 71.81 86 ALA A C 1
ATOM 655 O O . ALA A 1 86 ? -18.169 17.829 9.941 1.00 71.81 86 ALA A O 1
ATOM 656 N N . GLU A 1 87 ? -17.602 19.597 11.191 1.00 81.31 87 GLU A N 1
ATOM 657 C CA . GLU A 1 87 ? -16.378 19.914 10.456 1.00 81.31 87 GLU A CA 1
ATOM 658 C C . GLU A 1 87 ? -15.283 18.858 10.639 1.00 81.31 87 GLU A C 1
ATOM 660 O O . GLU A 1 87 ? -14.618 18.485 9.670 1.00 81.31 87 GLU A O 1
ATOM 665 N N . ARG A 1 88 ? -15.133 18.304 11.850 1.00 82.50 88 ARG A N 1
ATOM 666 C CA . ARG A 1 88 ? -14.190 17.202 12.106 1.00 82.50 88 ARG A CA 1
ATOM 667 C C . ARG A 1 88 ? -14.517 15.968 11.262 1.00 82.50 88 ARG A C 1
ATOM 669 O O . ARG A 1 88 ? -13.600 15.357 10.715 1.00 82.50 88 ARG A O 1
ATOM 676 N N . PHE A 1 89 ? -15.799 15.647 11.076 1.00 86.06 89 PHE A N 1
ATOM 677 C CA . PHE A 1 89 ? -16.214 14.560 10.181 1.00 86.06 89 PHE A CA 1
ATOM 678 C C . PHE A 1 89 ? -15.863 14.829 8.713 1.00 86.06 89 PHE A C 1
ATOM 680 O O . PHE A 1 89 ? -15.459 13.907 7.999 1.00 86.06 89 PHE A O 1
ATOM 687 N N . VAL A 1 90 ? -15.993 16.076 8.247 1.00 87.44 90 VAL A N 1
ATOM 688 C CA . VAL A 1 90 ? -15.599 16.458 6.881 1.00 87.44 90 VAL A CA 1
ATOM 689 C C . VAL A 1 90 ? -14.092 16.296 6.697 1.00 87.44 90 VAL A C 1
ATOM 691 O O . VAL A 1 90 ? -13.665 15.646 5.742 1.00 87.44 90 VAL A O 1
ATOM 694 N N . VAL A 1 91 ? -13.293 16.810 7.635 1.00 88.38 91 VAL A N 1
ATOM 695 C CA . VAL A 1 91 ? -11.827 16.683 7.624 1.00 88.38 91 VAL A CA 1
ATOM 696 C C . VAL A 1 91 ? -11.405 15.211 7.613 1.00 88.38 91 VAL A C 1
ATOM 698 O O . VAL A 1 91 ? -10.607 14.804 6.768 1.00 88.38 91 VAL A O 1
ATOM 701 N N . GLN A 1 92 ? -11.997 14.381 8.476 1.00 90.88 92 GLN A N 1
ATOM 702 C CA . GLN A 1 92 ? -11.724 12.943 8.503 1.00 90.88 92 GLN A CA 1
ATOM 703 C C . GLN A 1 92 ? -12.066 12.273 7.166 1.00 90.88 92 GLN A C 1
ATOM 705 O O . GLN A 1 92 ? -11.285 11.466 6.666 1.00 90.88 92 GLN A O 1
ATOM 710 N N . ARG A 1 93 ? -13.206 12.616 6.552 1.00 91.62 93 ARG A N 1
ATOM 711 C CA . ARG A 1 93 ? -13.611 12.060 5.252 1.00 91.62 93 ARG A CA 1
ATOM 712 C C . ARG A 1 93 ? -12.627 12.428 4.141 1.00 91.62 93 ARG A C 1
ATOM 714 O O . ARG A 1 93 ? -12.310 11.572 3.318 1.00 91.62 93 ARG A O 1
ATOM 721 N N . VAL A 1 94 ? -12.137 13.669 4.118 1.00 93.69 94 VAL A N 1
ATOM 722 C CA . VAL A 1 94 ? -11.105 14.105 3.162 1.00 93.69 94 VAL A CA 1
ATOM 723 C C . VAL A 1 94 ? -9.846 13.259 3.323 1.00 93.69 94 VAL A C 1
ATOM 725 O O . VAL A 1 94 ? -9.365 12.682 2.348 1.00 93.69 94 VAL A O 1
ATOM 728 N N . GLY A 1 95 ? -9.353 13.122 4.553 1.00 94.81 95 GLY A N 1
ATOM 729 C CA . GLY A 1 95 ? -8.143 12.355 4.818 1.00 94.81 95 GLY A CA 1
ATOM 730 C C . GLY A 1 95 ? -8.284 10.864 4.484 1.00 94.81 95 GLY A C 1
ATOM 731 O O . GLY A 1 95 ? -7.423 10.303 3.812 1.00 94.81 95 GLY A O 1
ATOM 732 N N . GLN A 1 96 ? -9.409 10.239 4.837 1.00 95.38 96 GLN A N 1
ATOM 733 C CA . GLN A 1 96 ? -9.709 8.842 4.490 1.00 95.38 96 GLN A CA 1
ATOM 734 C C . GLN A 1 96 ? -9.783 8.613 2.969 1.00 95.38 96 GLN A C 1
ATOM 736 O O . GLN A 1 96 ? -9.275 7.614 2.457 1.00 95.38 96 GLN A O 1
ATOM 741 N N . ASN A 1 97 ? -10.365 9.556 2.220 1.00 96.31 97 ASN A N 1
ATOM 742 C CA . ASN A 1 97 ? -10.409 9.485 0.758 1.00 96.31 97 ASN A CA 1
ATOM 743 C C . ASN A 1 97 ? -9.010 9.598 0.134 1.00 96.31 97 ASN A C 1
ATOM 745 O O . ASN A 1 97 ? -8.687 8.837 -0.782 1.00 96.31 97 ASN A O 1
ATOM 749 N N . LEU A 1 98 ? -8.179 10.520 0.632 1.00 96.81 98 LEU A N 1
ATOM 750 C CA . LEU A 1 98 ? -6.798 10.682 0.172 1.00 96.81 98 LEU A CA 1
ATOM 751 C C . LEU A 1 98 ? -5.962 9.437 0.473 1.00 96.81 98 LEU A C 1
ATOM 753 O O . LEU A 1 98 ? -5.309 8.916 -0.431 1.00 96.81 98 LEU A O 1
ATOM 757 N N . PHE A 1 99 ? -6.044 8.918 1.699 1.00 97.56 99 PHE A N 1
ATOM 758 C CA . PHE A 1 99 ? -5.373 7.685 2.105 1.00 97.56 99 PHE A CA 1
ATOM 759 C C . PHE A 1 99 ? -5.763 6.509 1.205 1.00 97.56 99 PHE A C 1
ATOM 761 O O . PHE A 1 99 ? -4.900 5.837 0.637 1.00 97.56 99 PHE A O 1
ATOM 768 N N . ARG A 1 100 ? -7.069 6.316 0.971 1.00 97.69 100 ARG A N 1
ATOM 769 C CA . ARG A 1 100 ? -7.569 5.281 0.060 1.00 97.69 100 ARG A CA 1
ATOM 770 C C . ARG A 1 100 ? -6.988 5.420 -1.346 1.00 97.69 100 ARG A C 1
ATOM 772 O O . ARG A 1 100 ? -6.580 4.416 -1.931 1.00 97.69 100 ARG A O 1
ATOM 779 N N . GLN A 1 101 ? -6.966 6.630 -1.902 1.00 97.31 101 GLN A N 1
ATOM 780 C CA . GLN A 1 101 ? -6.412 6.858 -3.237 1.00 97.31 101 GLN A CA 1
ATOM 781 C C . GLN A 1 101 ? -4.905 6.579 -3.277 1.00 97.31 101 GLN A C 1
ATOM 783 O O . GLN A 1 101 ? -4.421 5.981 -4.237 1.00 97.31 101 GLN A O 1
ATOM 788 N N . GLY A 1 102 ? -4.180 6.948 -2.223 1.00 96.88 102 GLY A N 1
ATOM 789 C CA . GLY A 1 102 ? -2.764 6.635 -2.085 1.00 96.88 102 GLY A CA 1
ATOM 790 C C . GLY A 1 102 ? -2.482 5.141 -2.024 1.00 96.88 102 GLY A C 1
ATOM 791 O O . GLY A 1 102 ? -1.559 4.680 -2.686 1.00 96.88 102 GLY A O 1
ATOM 792 N N . LEU A 1 103 ? -3.306 4.360 -1.319 1.00 97.56 103 LEU A N 1
ATOM 793 C CA . LEU A 1 103 ? -3.178 2.901 -1.322 1.00 97.56 103 LEU A CA 1
ATOM 794 C C . LEU A 1 103 ? -3.525 2.290 -2.684 1.00 97.56 103 LEU A C 1
ATOM 796 O O . LEU A 1 103 ? -2.857 1.355 -3.116 1.00 97.56 103 LEU A O 1
ATOM 800 N N . LEU A 1 104 ? -4.519 2.818 -3.401 1.00 97.25 104 LEU A N 1
ATOM 801 C CA . LEU A 1 104 ? -4.778 2.399 -4.784 1.00 97.25 104 LEU A CA 1
ATOM 802 C C . LEU A 1 104 ? -3.562 2.659 -5.686 1.00 97.25 104 LEU A C 1
ATOM 804 O O . LEU A 1 104 ? -3.221 1.804 -6.500 1.00 97.25 104 LEU A O 1
ATOM 808 N N . ASP A 1 105 ? -2.887 3.796 -5.522 1.00 95.12 105 ASP A N 1
ATOM 809 C CA . ASP A 1 105 ? -1.673 4.113 -6.275 1.00 95.12 105 ASP A CA 1
ATOM 810 C C . ASP A 1 105 ? -0.491 3.217 -5.844 1.00 95.12 105 ASP A C 1
ATOM 812 O O . ASP A 1 105 ? 0.195 2.650 -6.700 1.00 95.12 105 ASP A O 1
ATOM 816 N N . LEU A 1 106 ? -0.285 3.013 -4.536 1.00 95.19 106 LEU A N 1
ATOM 817 C CA . LEU A 1 106 ? 0.793 2.187 -3.980 1.00 95.19 106 LEU A CA 1
ATOM 818 C C . LEU A 1 106 ? 0.648 0.713 -4.368 1.00 95.19 106 LEU A C 1
ATOM 820 O O . LEU A 1 106 ? 1.628 0.108 -4.787 1.00 95.19 106 LEU A O 1
ATOM 824 N N . TRP A 1 107 ? -0.554 0.149 -4.302 1.00 95.81 107 TRP A N 1
ATOM 825 C CA . TRP A 1 107 ? -0.816 -1.272 -4.561 1.00 95.81 107 TRP A CA 1
ATOM 826 C C . TRP A 1 107 ? -1.346 -1.545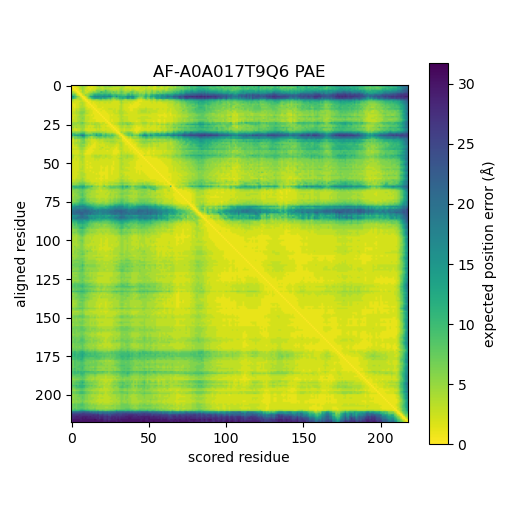 -5.979 1.00 95.81 107 TRP A C 1
ATOM 828 O O . TRP A 1 107 ? -1.896 -2.608 -6.256 1.00 95.81 107 TRP A O 1
ATOM 838 N N . GLU A 1 108 ? -1.204 -0.577 -6.890 1.00 95.12 108 GLU A N 1
ATOM 839 C CA . GLU A 1 108 ? -1.602 -0.683 -8.304 1.00 95.12 108 GLU A CA 1
ATOM 840 C C . GLU A 1 108 ? -3.080 -1.058 -8.519 1.00 95.12 108 GLU A C 1
ATOM 842 O O . GLU A 1 108 ? -3.447 -1.706 -9.503 1.00 95.12 108 GLU A O 1
ATOM 847 N N . GLY A 1 109 ? -3.945 -0.655 -7.589 1.00 96.69 109 GLY A N 1
ATOM 848 C CA . GLY A 1 109 ? -5.370 -0.967 -7.609 1.00 96.69 109 GLY A CA 1
ATOM 849 C C . GLY A 1 109 ? -5.679 -2.444 -7.368 1.00 96.69 109 GLY A C 1
ATOM 850 O O . GLY A 1 109 ? -6.726 -2.917 -7.818 1.00 96.69 109 GLY A O 1
ATOM 851 N N . ARG A 1 110 ? -4.778 -3.179 -6.703 1.00 97.94 110 ARG A N 1
ATOM 852 C CA . ARG A 1 110 ? -4.904 -4.616 -6.442 1.00 97.94 110 ARG A CA 1
ATOM 853 C C . ARG A 1 110 ? -4.811 -4.927 -4.959 1.00 97.94 110 ARG A C 1
ATOM 855 O O . ARG A 1 110 ? -4.040 -4.312 -4.235 1.00 97.94 110 ARG A O 1
ATOM 862 N N . CYS A 1 111 ? -5.553 -5.936 -4.512 1.00 98.56 111 CYS A N 1
ATOM 863 C CA . CYS A 1 111 ? -5.327 -6.495 -3.187 1.00 98.56 111 CYS A CA 1
ATOM 864 C C . CYS A 1 111 ? -3.876 -6.980 -3.075 1.00 98.56 111 CYS A C 1
ATOM 866 O O . CYS A 1 111 ? -3.429 -7.786 -3.894 1.00 98.56 111 CYS A O 1
ATOM 868 N N . ALA A 1 112 ? -3.180 -6.543 -2.029 1.00 98.19 112 ALA A N 1
ATOM 869 C CA . ALA A 1 112 ? -1.777 -6.856 -1.787 1.00 98.19 112 ALA A CA 1
ATOM 870 C C . ALA A 1 112 ? -1.505 -8.354 -1.550 1.00 98.19 112 ALA A C 1
ATOM 872 O O . ALA A 1 112 ? -0.364 -8.802 -1.640 1.00 98.19 112 ALA A O 1
ATOM 873 N N . VAL A 1 113 ? -2.550 -9.130 -1.254 1.00 98.25 113 VAL A N 1
ATOM 874 C CA . VAL A 1 113 ? -2.468 -10.562 -0.939 1.00 98.25 113 VAL A CA 1
ATOM 875 C C . VAL A 1 113 ? -2.991 -11.410 -2.097 1.00 98.25 113 VAL A C 1
ATOM 877 O O . VAL A 1 113 ? -2.269 -12.243 -2.639 1.00 98.25 113 VAL A O 1
ATOM 880 N N . THR A 1 114 ? -4.239 -11.180 -2.514 1.00 97.62 114 THR A N 1
ATOM 881 C CA . THR A 1 114 ? -4.921 -12.021 -3.516 1.00 97.62 114 THR A CA 1
ATOM 882 C C . THR A 1 114 ? -4.714 -11.550 -4.954 1.00 97.62 114 THR A C 1
ATOM 884 O O . THR A 1 114 ? -5.009 -12.288 -5.890 1.00 97.62 114 THR A O 1
ATOM 887 N N . GLY A 1 115 ? -4.259 -10.310 -5.161 1.00 97.50 115 GLY A N 1
ATOM 888 C CA . GLY A 1 115 ? -4.164 -9.692 -6.485 1.00 97.50 115 GLY A CA 1
ATOM 889 C C . GLY A 1 115 ? -5.503 -9.241 -7.084 1.00 97.50 115 GLY A C 1
ATOM 890 O O . GLY A 1 115 ? -5.508 -8.757 -8.221 1.00 97.50 115 GLY A O 1
ATOM 891 N N . LEU A 1 116 ? -6.621 -9.363 -6.344 1.00 98.06 116 LEU A N 1
ATOM 892 C CA . LEU A 1 116 ? -7.951 -8.901 -6.766 1.00 98.06 116 LEU A CA 1
ATOM 893 C C . LEU A 1 116 ? -7.882 -7.451 -7.260 1.00 98.06 116 LEU A C 1
ATOM 895 O O . LEU A 1 116 ? -7.516 -6.565 -6.497 1.00 98.06 116 LEU A O 1
ATOM 899 N N . ALA A 1 117 ? -8.266 -7.214 -8.513 1.00 97.81 117 ALA A N 1
ATOM 900 C CA . ALA A 1 117 ? -8.087 -5.938 -9.208 1.00 97.81 117 ALA A CA 1
ATOM 901 C C . ALA A 1 117 ? -9.418 -5.239 -9.516 1.00 97.81 117 ALA A C 1
ATOM 903 O O . ALA A 1 117 ? -9.623 -4.728 -10.615 1.00 97.81 117 ALA A O 1
ATOM 904 N N . ILE A 1 118 ? -10.348 -5.267 -8.557 1.00 98.06 118 ILE A N 1
ATOM 905 C CA . ILE A 1 118 ? -11.653 -4.601 -8.655 1.00 98.06 118 ILE A CA 1
ATOM 906 C C . ILE A 1 118 ? -11.689 -3.503 -7.585 1.00 98.06 118 ILE A C 1
ATOM 908 O O . ILE A 1 118 ? -12.100 -3.780 -6.458 1.00 98.06 118 ILE A O 1
ATOM 912 N N . PRO A 1 119 ? -11.265 -2.259 -7.895 1.00 97.56 119 PRO A N 1
ATOM 913 C CA . PRO A 1 119 ? -11.098 -1.196 -6.899 1.00 97.56 119 PRO A CA 1
ATOM 914 C C . PRO A 1 119 ? -12.335 -0.923 -6.041 1.00 97.56 119 PRO A C 1
ATOM 916 O O . PRO A 1 119 ? -12.204 -0.593 -4.865 1.00 97.56 119 PRO A O 1
ATOM 919 N N . ALA A 1 120 ? -13.535 -1.104 -6.599 1.00 97.94 120 ALA A N 1
ATOM 920 C CA . ALA A 1 120 ? -14.798 -0.945 -5.879 1.00 97.94 120 ALA A CA 1
ATOM 921 C C . ALA A 1 120 ? -14.973 -1.943 -4.717 1.00 97.94 120 ALA A C 1
ATOM 923 O O . ALA A 1 120 ? -15.675 -1.640 -3.757 1.00 97.94 120 ALA A O 1
ATOM 924 N N . LEU A 1 121 ? -14.323 -3.109 -4.785 1.00 98.19 121 LEU A N 1
ATOM 925 C CA . LEU A 1 121 ? -14.345 -4.121 -3.727 1.00 98.19 121 LEU A CA 1
ATOM 926 C C . LEU A 1 121 ? -13.189 -3.962 -2.736 1.00 98.19 121 LEU A C 1
ATOM 928 O O . LEU A 1 121 ? -13.253 -4.505 -1.642 1.00 98.19 121 LEU A O 1
ATOM 932 N N . LEU A 1 122 ? -12.123 -3.247 -3.092 1.00 98.69 122 LEU A N 1
ATOM 933 C CA . LEU A 1 122 ? -10.937 -3.159 -2.245 1.00 98.69 122 LEU A CA 1
ATOM 934 C C . LEU A 1 122 ? -11.152 -2.222 -1.059 1.00 98.69 122 LEU A C 1
ATOM 936 O O . LEU A 1 122 ? -11.845 -1.205 -1.165 1.00 98.69 122 LEU A O 1
ATOM 940 N N . ARG A 1 123 ? -10.513 -2.538 0.062 1.00 98.50 123 ARG A N 1
ATOM 941 C CA . ARG A 1 123 ? -10.550 -1.774 1.310 1.00 98.50 123 ARG A CA 1
ATOM 942 C C . ARG A 1 123 ? -9.161 -1.254 1.645 1.00 98.50 123 ARG A C 1
ATOM 944 O O . ARG A 1 123 ? -8.168 -1.937 1.416 1.00 98.50 123 ARG A O 1
ATOM 951 N N . ALA 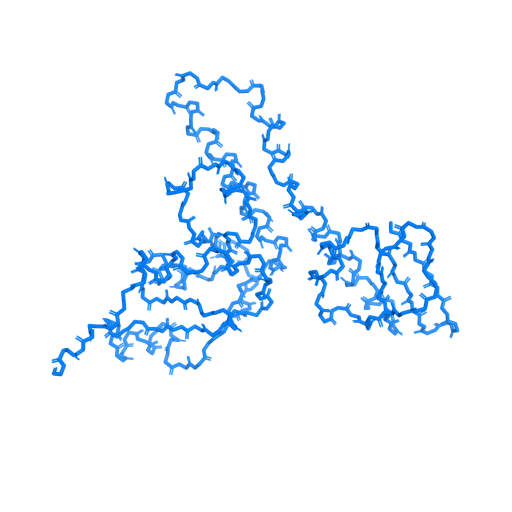A 1 124 ? -9.119 -0.007 2.098 1.00 98.12 124 ALA A N 1
ATOM 952 C CA . ALA A 1 124 ? -7.901 0.654 2.531 1.00 98.12 124 ALA A CA 1
ATOM 953 C C . ALA A 1 124 ? -7.782 0.445 4.042 1.00 98.12 124 ALA A C 1
ATOM 955 O O . ALA A 1 124 ? -8.325 1.245 4.797 1.00 98.12 124 ALA A O 1
ATOM 956 N N . SER A 1 125 ? -7.160 -0.664 4.442 1.00 98.12 125 SER A N 1
ATOM 957 C CA . SER A 1 125 ? -7.017 -1.039 5.850 1.00 98.12 125 SER A CA 1
ATOM 958 C C . SER A 1 125 ? -5.799 -0.335 6.439 1.00 98.12 125 SER A C 1
ATOM 960 O O . SER A 1 125 ? -4.724 -0.355 5.830 1.00 98.12 125 SER A O 1
ATOM 962 N N . HIS A 1 126 ? -5.972 0.305 7.594 1.00 98.25 126 HIS A N 1
ATOM 963 C CA . HIS A 1 126 ? -4.876 0.884 8.371 1.00 98.25 126 HIS A CA 1
ATOM 964 C C . HIS A 1 126 ? -4.199 -0.198 9.213 1.00 98.25 126 HIS A C 1
ATOM 966 O O . HIS A 1 126 ? -4.878 -0.997 9.846 1.00 98.25 126 HIS A O 1
ATOM 972 N N . ILE A 1 127 ? -2.866 -0.184 9.289 1.00 98.31 127 ILE A N 1
ATOM 973 C CA . ILE A 1 127 ? -2.113 -1.075 10.188 1.00 98.31 127 ILE A CA 1
ATOM 974 C C . ILE A 1 127 ? -2.262 -0.599 11.640 1.00 98.31 127 ILE A C 1
ATOM 976 O O . ILE A 1 127 ? -2.676 -1.360 12.511 1.00 98.31 127 ILE A O 1
ATOM 980 N N . LYS A 1 128 ? -1.948 0.673 11.896 1.00 97.81 128 LYS A N 1
ATOM 981 C CA . LYS A 1 128 ? -2.308 1.406 13.112 1.00 97.81 128 LYS A CA 1
ATOM 982 C C . LYS A 1 128 ? -3.590 2.193 12.806 1.00 97.81 128 LYS A C 1
ATOM 984 O O . LYS A 1 128 ? -3.517 3.131 12.007 1.00 97.81 128 LYS A O 1
ATOM 989 N N . PRO A 1 129 ? -4.753 1.831 13.381 1.00 96.00 129 PRO A N 1
ATOM 990 C CA . PRO A 1 129 ? -6.040 2.444 13.088 1.00 96.00 129 PRO A CA 1
ATOM 991 C C . PRO A 1 129 ? -6.022 3.963 13.209 1.00 96.00 129 PRO A C 1
ATOM 993 O O . PRO A 1 129 ? -5.324 4.549 14.038 1.00 96.00 129 PRO A O 1
ATOM 996 N N . TRP A 1 130 ? -6.865 4.610 12.406 1.00 93.88 130 TRP A N 1
ATOM 997 C CA . TRP A 1 130 ? -6.977 6.069 12.345 1.00 93.88 130 TRP A CA 1
ATOM 998 C C . TRP A 1 130 ? -7.151 6.738 13.717 1.00 93.88 130 TRP A C 1
ATOM 1000 O O . TRP A 1 130 ? -6.587 7.807 13.963 1.00 93.88 130 TRP A O 1
ATOM 1010 N N . ALA A 1 131 ? -7.961 6.124 14.585 1.00 93.81 131 ALA A N 1
ATOM 1011 C CA . ALA A 1 131 ? -8.274 6.634 15.917 1.00 93.81 131 ALA A CA 1
ATOM 1012 C C . ALA A 1 131 ? -7.074 6.573 16.876 1.00 93.81 131 ALA A C 1
ATOM 1014 O O . ALA A 1 131 ? -6.969 7.423 17.754 1.00 93.81 131 ALA A O 1
ATOM 1015 N N . ASP A 1 132 ? -6.164 5.620 16.665 1.00 96.06 132 ASP A N 1
ATOM 1016 C CA . ASP A 1 132 ? -4.971 5.417 17.490 1.00 96.06 132 ASP A CA 1
ATOM 1017 C C . ASP A 1 132 ? -3.749 6.182 16.963 1.00 96.06 132 ASP A C 1
ATOM 1019 O O . ASP A 1 132 ? -2.729 6.277 17.644 1.00 96.06 132 ASP A O 1
ATOM 1023 N N . CYS A 1 133 ? -3.825 6.729 15.746 1.00 96.12 133 CYS A N 1
ATOM 1024 C CA . CYS A 1 133 ? -2.788 7.590 15.184 1.00 96.12 133 CYS A CA 1
ATOM 1025 C C . CYS A 1 133 ? -2.718 8.931 15.928 1.00 96.12 133 CYS A C 1
ATOM 1027 O O . CYS A 1 133 ? -3.728 9.625 16.092 1.00 96.12 133 CYS A O 1
ATOM 1029 N N . GLU A 1 134 ? -1.506 9.329 16.299 1.00 94.75 134 GLU A N 1
ATOM 1030 C CA . GLU A 1 134 ? -1.201 10.549 17.050 1.00 94.75 134 GLU A CA 1
ATOM 1031 C C . GLU A 1 134 ? -1.186 11.781 16.141 1.00 94.75 134 GLU A C 1
ATOM 1033 O O . GLU A 1 134 ? -1.525 12.885 16.568 1.00 94.75 134 GLU A O 1
ATOM 1038 N N . THR A 1 135 ? -0.820 11.598 14.870 1.00 95.00 135 THR A N 1
ATOM 1039 C CA . THR A 1 135 ? -0.646 12.694 13.911 1.00 95.00 135 THR A CA 1
ATOM 1040 C C . THR A 1 135 ? -1.344 12.417 12.583 1.00 95.00 135 THR A C 1
ATOM 1042 O O . THR A 1 135 ? -1.549 11.268 12.190 1.00 95.00 135 THR A O 1
ATOM 1045 N N . ASP A 1 136 ? -1.670 13.481 11.845 1.00 94.06 136 ASP A N 1
ATOM 1046 C CA . ASP A 1 136 ? -2.174 13.354 10.471 1.00 94.06 136 ASP A CA 1
ATOM 1047 C C . ASP A 1 136 ? -1.121 12.760 9.526 1.00 94.06 136 ASP A C 1
ATOM 1049 O O . ASP A 1 136 ? -1.480 12.106 8.550 1.00 94.06 136 ASP A O 1
ATOM 1053 N N . ALA A 1 137 ? 0.170 12.904 9.854 1.00 94.69 137 ALA A N 1
ATOM 1054 C CA . ALA A 1 137 ? 1.250 12.240 9.137 1.00 94.69 137 ALA A CA 1
ATOM 1055 C C . ALA A 1 137 ? 1.120 10.711 9.217 1.00 94.69 137 ALA A C 1
ATOM 1057 O O . ALA A 1 137 ? 1.156 10.067 8.180 1.00 94.69 137 ALA A O 1
ATOM 1058 N N . GLU A 1 138 ? 0.869 10.135 10.400 1.00 95.94 138 GLU A N 1
ATOM 1059 C CA . GLU A 1 138 ? 0.622 8.687 10.537 1.00 95.94 138 GLU A CA 1
ATOM 1060 C C . GLU A 1 138 ? -0.674 8.244 9.836 1.00 95.94 138 GLU A C 1
ATOM 1062 O O . GLU A 1 138 ? -0.730 7.170 9.236 1.00 95.94 138 GLU A O 1
ATOM 1067 N N . ARG A 1 139 ? -1.731 9.067 9.892 1.00 96.50 139 ARG A N 1
ATOM 1068 C CA . ARG A 1 139 ? -3.035 8.760 9.266 1.00 96.50 139 ARG A CA 1
ATOM 1069 C C . ARG A 1 139 ? -2.966 8.717 7.741 1.00 96.50 139 ARG A C 1
ATOM 1071 O O . ARG A 1 139 ? -3.743 7.992 7.115 1.00 96.50 139 ARG A O 1
ATOM 1078 N N . LEU A 1 140 ? -2.080 9.526 7.163 1.00 96.75 140 LEU A N 1
ATOM 1079 C CA . LEU A 1 140 ? -1.915 9.717 5.721 1.00 96.75 140 LEU A CA 1
ATOM 1080 C C . LEU A 1 140 ? -0.637 9.078 5.171 1.00 96.75 140 LEU A C 1
ATOM 1082 O O . LEU A 1 140 ? -0.381 9.184 3.972 1.00 96.75 140 LEU A O 1
ATOM 1086 N N . ASP A 1 141 ? 0.150 8.406 6.006 1.00 96.56 141 ASP A N 1
ATOM 1087 C CA . ASP A 1 141 ? 1.289 7.618 5.558 1.00 96.56 141 ASP A CA 1
ATOM 1088 C C . ASP A 1 141 ? 0.784 6.354 4.860 1.00 96.56 141 ASP A C 1
ATOM 1090 O O . ASP A 1 141 ? 0.180 5.480 5.479 1.00 96.56 141 ASP A O 1
ATOM 1094 N N . VAL A 1 142 ? 1.048 6.228 3.560 1.00 96.44 142 VAL A N 1
ATOM 1095 C CA . VAL A 1 142 ? 0.649 5.046 2.781 1.00 96.44 142 VAL A CA 1
ATOM 1096 C C . VAL A 1 142 ? 1.284 3.753 3.285 1.00 96.44 142 VAL A C 1
ATOM 1098 O O . VAL A 1 142 ? 0.740 2.682 3.028 1.00 96.44 142 VAL A O 1
ATOM 1101 N N . PHE A 1 143 ? 2.398 3.828 4.015 1.00 96.56 143 PHE A N 1
ATOM 1102 C CA . PHE A 1 143 ? 3.004 2.666 4.654 1.00 96.56 143 PHE A CA 1
ATOM 1103 C C . PHE A 1 143 ? 2.295 2.238 5.945 1.00 96.56 143 PHE A C 1
ATOM 1105 O O . PHE A 1 143 ? 2.498 1.115 6.400 1.00 96.56 143 PHE A O 1
ATOM 1112 N N . ASN A 1 144 ? 1.411 3.070 6.498 1.00 97.81 144 ASN A N 1
ATOM 1113 C CA . ASN A 1 144 ? 0.470 2.675 7.544 1.00 97.81 144 ASN A CA 1
ATOM 1114 C C . ASN A 1 144 ? -0.776 1.974 6.964 1.00 97.81 144 ASN A C 1
ATOM 1116 O O . ASN A 1 144 ? -1.819 1.905 7.613 1.00 97.81 144 ASN A O 1
ATOM 1120 N N . GLY A 1 145 ? -0.721 1.480 5.724 1.00 97.81 145 GLY A N 1
ATOM 1121 C CA . GLY A 1 145 ? -1.886 0.910 5.066 1.00 97.81 145 GLY A CA 1
ATOM 1122 C C . GLY A 1 145 ? -1.604 -0.237 4.117 1.00 97.81 145 GLY A C 1
ATOM 1123 O O . GLY A 1 145 ? -0.600 -0.270 3.409 1.00 97.81 145 GLY A O 1
ATOM 1124 N N . ILE A 1 146 ? -2.554 -1.166 4.048 1.00 98.38 146 ILE A N 1
ATOM 1125 C CA . ILE A 1 146 ? -2.536 -2.287 3.110 1.00 98.38 146 ILE A CA 1
ATOM 1126 C C . ILE A 1 146 ? -3.862 -2.300 2.350 1.00 98.38 146 ILE A C 1
ATOM 1128 O O . ILE A 1 146 ? -4.944 -2.208 2.931 1.00 98.38 146 ILE A O 1
ATOM 1132 N N . LEU A 1 147 ? -3.795 -2.408 1.020 1.00 98.62 147 LEU A N 1
ATOM 1133 C CA . LEU A 1 147 ? -4.994 -2.540 0.197 1.00 98.62 147 LEU A CA 1
ATOM 1134 C C . LEU A 1 147 ? -5.447 -4.004 0.184 1.00 98.62 147 LEU A C 1
ATOM 1136 O O . LEU A 1 147 ? -4.758 -4.878 -0.350 1.00 98.62 147 LEU A O 1
ATOM 1140 N N . LEU A 1 148 ? -6.610 -4.286 0.762 1.00 98.75 148 LEU A N 1
ATOM 1141 C CA . LEU A 1 148 ? -7.084 -5.645 1.018 1.00 98.75 148 LEU A CA 1
ATOM 1142 C C . LEU A 1 148 ? -8.412 -5.945 0.318 1.00 98.75 148 LEU A C 1
ATOM 1144 O O . LEU A 1 148 ? -9.210 -5.060 0.007 1.00 98.75 148 LEU A O 1
ATOM 1148 N N . ALA A 1 149 ? -8.644 -7.228 0.043 1.00 98.62 149 ALA A N 1
ATOM 1149 C CA . ALA A 1 149 ? -9.969 -7.720 -0.313 1.00 98.62 149 ALA A CA 1
ATOM 1150 C C . ALA A 1 149 ? -10.884 -7.671 0.930 1.00 98.62 149 ALA A C 1
ATOM 1152 O O . ALA A 1 149 ? -10.371 -7.800 2.040 1.00 98.62 149 ALA A O 1
ATOM 1153 N N . PRO A 1 150 ? -12.220 -7.555 0.781 1.00 98.38 150 PRO A N 1
ATOM 1154 C CA . PRO A 1 150 ? -13.130 -7.320 1.910 1.00 98.38 150 PRO A CA 1
ATOM 1155 C C . PRO A 1 150 ? -13.007 -8.308 3.074 1.00 98.38 150 PRO A C 1
ATOM 1157 O O . PRO A 1 150 ? -13.113 -7.922 4.230 1.00 98.38 150 PRO A O 1
ATOM 1160 N N . HIS A 1 151 ? -12.802 -9.589 2.770 1.00 97.81 151 HIS A N 1
ATOM 1161 C CA . HIS A 1 151 ? -12.688 -10.636 3.783 1.00 97.81 151 HIS A CA 1
ATOM 1162 C C . HIS A 1 151 ? -11.353 -10.566 4.535 1.00 97.81 151 HIS A C 1
ATOM 1164 O O . HIS A 1 151 ? -11.326 -10.805 5.736 1.00 97.81 151 HIS A O 1
ATOM 1170 N N . LEU A 1 152 ? -10.263 -10.195 3.851 1.00 98.56 152 LEU A N 1
ATOM 1171 C CA . LEU A 1 152 ? -8.949 -10.024 4.473 1.00 98.56 152 LEU A CA 1
ATOM 1172 C C . LEU A 1 152 ? -8.882 -8.757 5.319 1.00 98.56 152 LEU A C 1
ATOM 1174 O O . LEU A 1 152 ? -8.314 -8.797 6.397 1.00 98.56 152 LEU A O 1
ATOM 1178 N N . ASP A 1 153 ? -9.487 -7.669 4.847 1.00 98.62 153 ASP A N 1
ATOM 1179 C CA . ASP A 1 153 ? -9.673 -6.426 5.603 1.00 98.62 153 ASP A CA 1
ATOM 1180 C C . ASP A 1 153 ? -10.390 -6.701 6.928 1.00 98.62 153 ASP A C 1
ATOM 1182 O O . ASP A 1 153 ? -9.835 -6.478 7.997 1.00 98.62 153 ASP A O 1
ATOM 1186 N N . ALA A 1 154 ? -11.562 -7.340 6.865 1.00 98.12 154 ALA A N 1
ATOM 1187 C CA . ALA A 1 154 ? -12.317 -7.700 8.060 1.00 98.12 154 ALA A CA 1
ATOM 1188 C C . ALA A 1 154 ? -11.570 -8.670 8.993 1.00 98.12 154 ALA A C 1
ATOM 1190 O O . ALA A 1 154 ? -11.773 -8.622 10.206 1.00 98.12 154 ALA A O 1
ATOM 1191 N N . ALA A 1 155 ? -10.750 -9.574 8.446 1.00 97.94 155 ALA A N 1
ATOM 1192 C CA . ALA A 1 155 ? -9.933 -10.489 9.238 1.00 97.94 155 ALA A CA 1
ATOM 1193 C C . ALA A 1 155 ? -8.746 -9.774 9.901 1.00 97.94 155 ALA A C 1
ATOM 1195 O O . ALA A 1 155 ? -8.421 -10.080 11.046 1.00 97.94 155 ALA A O 1
ATOM 1196 N N . PHE A 1 156 ? -8.110 -8.834 9.202 1.00 98.38 156 PHE A N 1
ATOM 1197 C CA . PHE A 1 156 ? -6.970 -8.068 9.695 1.00 98.38 156 PHE A CA 1
ATOM 1198 C C . PHE A 1 156 ? -7.411 -7.097 10.793 1.00 98.38 156 PHE A C 1
ATOM 1200 O O . PHE A 1 156 ? -6.948 -7.220 11.922 1.00 98.38 156 PHE A O 1
ATOM 1207 N N . ASP A 1 157 ? -8.424 -6.268 10.521 1.00 97.06 157 ASP A N 1
ATOM 1208 C CA . ASP A 1 157 ? -8.963 -5.275 11.462 1.00 97.06 157 ASP A CA 1
ATOM 1209 C C . ASP A 1 157 ? -9.476 -5.898 12.774 1.00 97.06 157 ASP A C 1
ATOM 1211 O O . ASP A 1 157 ? -9.486 -5.254 13.821 1.00 97.06 157 ASP A O 1
ATOM 1215 N N . ARG A 1 158 ? -9.931 -7.159 12.729 1.00 96.44 158 ARG A N 1
ATOM 1216 C CA . ARG A 1 158 ? -10.415 -7.905 13.905 1.00 96.44 158 ARG A CA 1
ATOM 1217 C C . ARG A 1 158 ? -9.358 -8.797 14.556 1.00 96.44 158 ARG A C 1
ATOM 1219 O O . ARG A 1 158 ? -9.694 -9.563 15.459 1.00 96.44 158 ARG A O 1
ATOM 1226 N N . GLY A 1 159 ? -8.114 -8.747 14.090 1.00 97.19 159 GLY A N 1
ATOM 1227 C CA . GLY A 1 159 ? -7.013 -9.510 14.671 1.00 97.19 159 GLY A CA 1
ATOM 1228 C C . GLY A 1 159 ? -7.020 -11.006 14.361 1.00 97.19 159 GLY A C 1
ATOM 1229 O O . GLY A 1 159 ? -6.288 -11.757 15.003 1.00 97.19 159 GLY A O 1
ATOM 1230 N N . PHE A 1 160 ? -7.816 -11.471 13.394 1.00 97.62 160 PHE A N 1
ATOM 1231 C CA . PHE A 1 160 ? -7.781 -12.866 12.934 1.00 97.62 160 PHE A CA 1
ATOM 1232 C C . PHE A 1 160 ? -6.589 -13.156 12.027 1.00 97.62 160 PHE A C 1
ATOM 1234 O O . PHE A 1 160 ? -6.174 -14.309 11.927 1.00 97.62 160 PHE A O 1
ATOM 1241 N N . ILE A 1 161 ? -6.029 -12.133 11.383 1.00 98.12 161 ILE A N 1
ATOM 1242 C CA . ILE A 1 161 ? -4.755 -12.228 10.672 1.00 98.12 161 ILE A CA 1
ATOM 1243 C C . ILE A 1 161 ? -3.848 -11.051 11.026 1.00 98.12 161 ILE A C 1
ATOM 1245 O O . ILE A 1 161 ? -4.317 -9.975 11.383 1.00 98.12 161 ILE A O 1
ATOM 1249 N N . THR A 1 162 ? -2.542 -11.242 10.892 1.00 98.31 162 THR A N 1
ATOM 1250 C CA . THR A 1 162 ? -1.538 -10.172 10.940 1.00 98.31 162 THR A CA 1
ATOM 1251 C C . THR A 1 162 ? -0.449 -10.433 9.902 1.00 98.31 162 THR A C 1
ATOM 1253 O O . THR A 1 162 ? -0.456 -11.467 9.231 1.00 98.31 162 THR A O 1
ATOM 1256 N N . VAL A 1 163 ? 0.486 -9.498 9.748 1.00 98.25 163 VAL A N 1
ATOM 1257 C CA . VAL A 1 163 ? 1.566 -9.575 8.758 1.00 98.25 163 VAL A CA 1
ATOM 1258 C C . VAL A 1 163 ? 2.918 -9.516 9.469 1.00 98.25 163 VAL A C 1
ATOM 1260 O O . VAL A 1 163 ? 3.160 -8.665 10.331 1.00 98.25 163 VAL A O 1
ATOM 1263 N N . GLN A 1 164 ? 3.799 -10.451 9.125 1.00 97.50 164 GLN A N 1
ATOM 1264 C CA . GLN A 1 164 ? 5.190 -10.472 9.569 1.00 97.50 164 GLN A CA 1
ATOM 1265 C C . GLN A 1 164 ? 6.041 -9.497 8.758 1.00 97.50 164 GLN A C 1
ATOM 1267 O O . GLN A 1 164 ? 5.670 -9.077 7.664 1.00 97.50 164 GLN A O 1
ATOM 1272 N N . ASP A 1 165 ? 7.217 -9.154 9.275 1.00 95.06 165 ASP A N 1
ATOM 1273 C CA . ASP A 1 165 ? 8.102 -8.171 8.638 1.00 95.06 165 ASP A CA 1
ATOM 1274 C C . ASP A 1 165 ? 8.659 -8.646 7.287 1.00 95.06 165 ASP A C 1
ATOM 1276 O O . ASP A 1 165 ? 9.111 -7.845 6.468 1.00 95.06 165 ASP A O 1
ATOM 1280 N N . ASP A 1 166 ? 8.641 -9.954 7.039 1.00 94.94 166 ASP A N 1
ATOM 1281 C CA . ASP A 1 166 ? 8.977 -10.535 5.746 1.00 94.94 166 ASP A CA 1
ATOM 1282 C C . ASP A 1 166 ? 7.786 -10.542 4.777 1.00 94.94 166 ASP A C 1
ATOM 1284 O O . ASP A 1 166 ? 7.982 -10.884 3.617 1.00 94.94 166 ASP A O 1
ATOM 1288 N N . GLY A 1 167 ? 6.579 -10.173 5.215 1.00 96.81 167 GLY A N 1
ATOM 1289 C CA . GLY A 1 167 ? 5.335 -10.174 4.447 1.00 96.81 167 GLY A CA 1
ATOM 1290 C C . GLY A 1 167 ? 4.476 -11.430 4.590 1.00 96.81 167 GLY A C 1
ATOM 1291 O O . GLY A 1 167 ? 3.401 -11.464 3.989 1.00 96.81 167 GLY A O 1
ATOM 1292 N N . ALA A 1 168 ? 4.897 -12.451 5.342 1.00 98.00 168 ALA A N 1
ATOM 1293 C CA . ALA A 1 168 ? 4.072 -13.632 5.592 1.00 98.00 168 ALA A CA 1
ATOM 1294 C C . ALA A 1 168 ? 2.824 -13.276 6.416 1.00 98.00 168 ALA A C 1
ATOM 1296 O O . ALA A 1 168 ? 2.900 -12.507 7.376 1.00 98.00 168 ALA A O 1
ATOM 1297 N N . ILE A 1 169 ? 1.672 -13.838 6.047 1.00 98.06 169 ILE A N 1
ATOM 1298 C CA . ILE A 1 169 ? 0.442 -13.698 6.830 1.00 98.06 169 ILE A CA 1
ATOM 1299 C C . ILE A 1 169 ? 0.420 -14.761 7.919 1.00 98.06 169 ILE A C 1
ATOM 1301 O O . ILE A 1 169 ? 0.623 -15.944 7.647 1.00 98.06 169 ILE A O 1
ATOM 1305 N N . VAL A 1 170 ? 0.131 -14.332 9.144 1.00 97.75 170 VAL A N 1
ATOM 1306 C CA . VAL A 1 170 ? -0.101 -15.217 10.286 1.00 97.75 170 VAL A CA 1
ATOM 1307 C C . VAL A 1 170 ? -1.579 -15.190 10.616 1.00 97.75 170 VAL A C 1
ATOM 1309 O O . VAL A 1 170 ? -2.165 -14.117 10.744 1.00 97.75 170 VAL A O 1
ATOM 1312 N N . VAL A 1 171 ? -2.169 -16.372 10.745 1.00 97.12 171 VAL A N 1
ATOM 1313 C CA . VAL A 1 171 ? -3.583 -16.561 11.072 1.00 97.12 171 VAL A CA 1
ATOM 1314 C C . VAL A 1 171 ? -3.704 -16.885 12.557 1.00 97.12 171 VAL A C 1
ATOM 1316 O O . VAL A 1 171 ? -2.934 -17.685 13.079 1.00 97.12 171 VAL A O 1
ATOM 1319 N N . SER A 1 172 ? -4.655 -16.253 13.238 1.00 95.94 172 SER A N 1
ATOM 1320 C CA . SER A 1 172 ? -4.939 -16.482 14.653 1.00 95.94 172 SER A CA 1
ATOM 1321 C C . SER A 1 172 ? -5.495 -17.887 14.892 1.00 95.94 172 SER A C 1
ATOM 1323 O O . SER A 1 172 ? -6.337 -18.382 14.136 1.00 95.94 172 SER A O 1
ATOM 1325 N N . ASP A 1 173 ? -5.102 -18.502 16.005 1.00 92.19 173 ASP A N 1
ATOM 1326 C CA . ASP A 1 173 ? -5.634 -19.792 16.463 1.00 92.19 173 ASP A CA 1
ATOM 1327 C C . ASP A 1 173 ? -7.068 -19.721 16.991 1.00 92.19 173 ASP A C 1
ATOM 1329 O O . ASP A 1 173 ? -7.715 -20.746 17.176 1.00 92.19 173 ASP A O 1
ATOM 1333 N N . THR A 1 174 ? -7.610 -18.511 17.132 1.00 93.12 174 THR A N 1
ATOM 1334 C CA . THR A 1 174 ? -9.039 -18.301 17.405 1.00 93.12 174 THR A CA 1
ATOM 1335 C C . THR A 1 174 ? -9.936 -18.594 16.198 1.00 93.12 174 THR A C 1
ATOM 1337 O O . THR A 1 174 ? -11.144 -18.754 16.360 1.00 93.12 174 THR A O 1
ATOM 1340 N N . LEU A 1 175 ? -9.364 -18.674 14.992 1.00 92.50 175 LEU A N 1
ATOM 1341 C CA . LEU A 1 175 ? -10.089 -18.994 13.768 1.00 92.50 175 LEU A CA 1
ATOM 1342 C C . LEU A 1 175 ? -9.988 -20.498 13.487 1.00 92.50 175 LEU A C 1
ATOM 1344 O O . LEU A 1 175 ? -8.899 -20.992 13.187 1.00 92.50 175 LEU A O 1
ATOM 1348 N N . ASP A 1 176 ? -11.106 -21.223 13.572 1.00 93.69 176 ASP A N 1
ATOM 1349 C CA . ASP A 1 176 ? -11.127 -22.674 13.354 1.00 93.69 176 ASP A CA 1
ATOM 1350 C C . ASP A 1 176 ? -10.803 -23.076 11.900 1.00 93.69 176 ASP A C 1
ATOM 1352 O O . ASP A 1 176 ? -10.813 -22.261 10.974 1.00 93.69 176 ASP A O 1
ATOM 1356 N N . ALA A 1 177 ? -10.500 -24.360 11.688 1.00 94.88 177 ALA A N 1
ATOM 1357 C CA . ALA A 1 177 ? -10.083 -24.875 10.383 1.00 94.88 177 ALA A CA 1
ATOM 1358 C C . ALA A 1 177 ? -11.143 -24.692 9.281 1.00 94.88 177 ALA A C 1
ATOM 1360 O O . ALA A 1 177 ? -10.792 -24.438 8.129 1.00 94.88 177 ALA A O 1
ATOM 1361 N N . ASN A 1 178 ? -12.431 -24.787 9.623 1.00 96.69 178 ASN A N 1
ATOM 1362 C CA . ASN A 1 178 ? -13.511 -24.618 8.656 1.00 96.69 178 ASN A CA 1
ATOM 1363 C C . ASN A 1 178 ? -13.630 -23.149 8.227 1.00 96.69 178 ASN A C 1
ATOM 1365 O O . ASN A 1 178 ? -13.701 -22.852 7.035 1.00 96.69 178 ASN A O 1
ATOM 1369 N N . ALA A 1 179 ? -13.576 -22.219 9.180 1.00 95.81 179 ALA A N 1
ATOM 1370 C CA . ALA A 1 179 ? -13.557 -20.788 8.910 1.00 95.81 179 ALA A CA 1
ATOM 1371 C C . ALA A 1 179 ? -12.320 -20.385 8.093 1.00 95.81 179 ALA A C 1
ATOM 1373 O O . ALA A 1 179 ? -12.447 -19.608 7.144 1.00 95.81 179 ALA A O 1
ATOM 1374 N N . 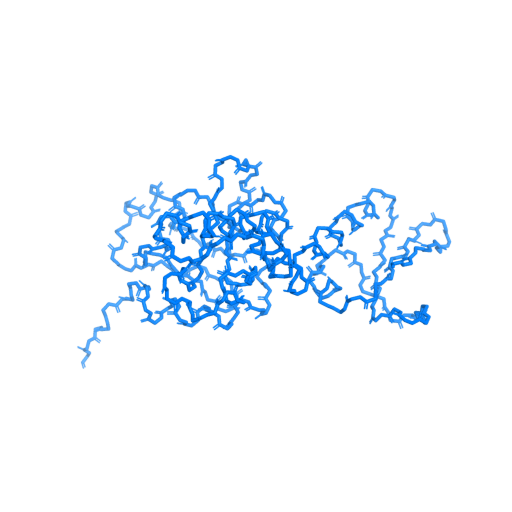ARG A 1 180 ? -11.144 -20.954 8.399 1.00 96.56 180 ARG A N 1
ATOM 1375 C CA . ARG A 1 180 ? -9.923 -20.755 7.599 1.00 96.56 180 ARG A CA 1
ATOM 1376 C C . ARG A 1 180 ? -10.132 -21.181 6.147 1.00 96.56 180 ARG A C 1
ATOM 1378 O O . ARG A 1 180 ? -9.862 -20.378 5.261 1.00 96.56 180 ARG A O 1
ATOM 1385 N N . ALA A 1 181 ? -10.669 -22.376 5.906 1.00 96.75 181 ALA A N 1
ATOM 1386 C CA . ALA A 1 181 ? -10.926 -22.875 4.554 1.00 96.75 181 ALA A CA 1
ATOM 1387 C C . ALA A 1 181 ? -11.942 -22.007 3.789 1.00 96.75 181 ALA A C 1
ATOM 1389 O O . ALA A 1 181 ? -11.695 -21.615 2.650 1.00 96.75 181 ALA A O 1
ATOM 1390 N N . VAL A 1 182 ? -13.056 -21.626 4.426 1.00 96.69 182 VAL A N 1
ATOM 1391 C CA . VAL A 1 182 ? -14.082 -20.757 3.812 1.00 96.69 182 VAL A CA 1
ATOM 1392 C C . VAL A 1 182 ?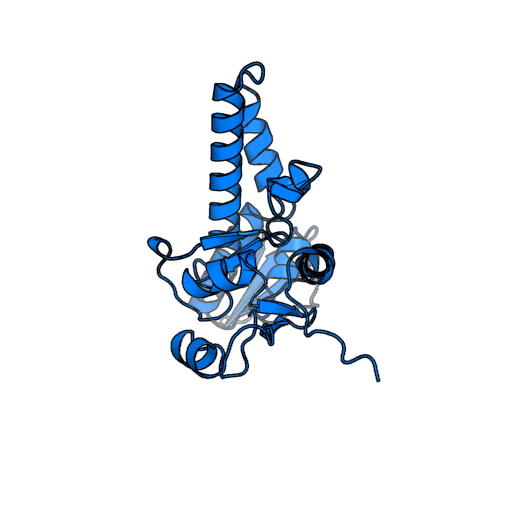 -13.517 -19.384 3.432 1.00 96.69 182 VAL A C 1
ATOM 1394 O O . VAL A 1 182 ? -13.917 -18.807 2.420 1.00 96.69 182 VAL A O 1
ATOM 1397 N N . LEU A 1 183 ? -12.583 -18.856 4.226 1.00 95.81 183 LEU A N 1
ATOM 1398 C CA . LEU A 1 183 ? -11.945 -17.558 3.995 1.00 95.81 183 LEU A CA 1
ATOM 1399 C C . LEU A 1 183 ? -10.685 -17.638 3.113 1.00 95.81 183 LEU A C 1
ATOM 1401 O O . LEU A 1 183 ? -10.104 -16.595 2.814 1.00 95.81 183 LEU A O 1
ATOM 1405 N N . GLY A 1 184 ? -10.254 -18.837 2.703 1.00 95.81 184 GLY A N 1
ATOM 1406 C CA . GLY A 1 184 ? -9.014 -19.054 1.947 1.00 95.81 184 GLY A CA 1
ATOM 1407 C C . GLY A 1 184 ? -7.736 -18.762 2.745 1.00 95.81 184 GLY A C 1
ATOM 1408 O O . GLY A 1 184 ? -6.723 -18.368 2.168 1.00 95.81 184 GLY A O 1
ATOM 1409 N N . LEU A 1 185 ? -7.800 -18.900 4.072 1.00 96.31 185 LEU A N 1
ATOM 1410 C CA . LEU A 1 185 ? -6.714 -18.697 5.044 1.00 96.31 185 LEU A CA 1
ATOM 1411 C C . LEU A 1 185 ? -6.079 -20.025 5.505 1.00 96.31 185 LEU A C 1
ATOM 1413 O O . LEU A 1 185 ? -5.325 -20.058 6.475 1.00 96.31 185 LEU A O 1
ATOM 1417 N N . ASP A 1 186 ? -6.412 -21.131 4.847 1.00 94.62 186 ASP A N 1
ATOM 1418 C CA . ASP A 1 186 ? -5.896 -22.483 5.087 1.00 94.62 186 ASP A CA 1
ATOM 1419 C C . ASP A 1 186 ? -4.584 -22.783 4.336 1.00 94.62 186 ASP A C 1
ATOM 1421 O O . ASP A 1 186 ? -3.974 -23.833 4.528 1.00 94.62 186 ASP A O 1
ATOM 1425 N N . GLN A 1 187 ? -4.114 -21.837 3.524 1.00 94.56 187 GLN A N 1
ATOM 1426 C CA . GLN A 1 187 ? -2.855 -21.906 2.788 1.00 94.56 187 GLN A CA 1
ATOM 1427 C C . GLN A 1 187 ? -1.893 -20.781 3.188 1.00 94.56 187 GLN A C 1
ATOM 1429 O O . GLN A 1 187 ? -2.287 -19.762 3.757 1.00 94.56 187 GLN A O 1
ATOM 1434 N N . ALA A 1 188 ? -0.614 -20.935 2.838 1.00 96.56 188 ALA A N 1
ATOM 1435 C CA . ALA A 1 188 ? 0.377 -19.888 3.052 1.00 96.56 188 ALA A CA 1
ATOM 1436 C C . ALA A 1 188 ? 0.062 -18.655 2.187 1.00 96.56 188 ALA A C 1
ATOM 1438 O O . ALA A 1 188 ? 0.047 -18.722 0.955 1.00 96.56 188 ALA A O 1
ATOM 1439 N N . LEU A 1 189 ? -0.155 -17.514 2.840 1.00 97.69 189 LEU A N 1
ATOM 1440 C CA . LEU A 1 189 ? -0.430 -16.234 2.196 1.00 97.69 189 LEU A CA 1
ATOM 1441 C C . LEU A 1 189 ? 0.647 -15.204 2.533 1.00 97.69 189 LEU A C 1
ATOM 1443 O O . LEU A 1 189 ? 1.369 -15.308 3.526 1.00 97.69 189 LEU A O 1
ATOM 1447 N N . ARG A 1 190 ? 0.744 -14.181 1.683 1.00 97.56 190 ARG A N 1
ATOM 1448 C CA . ARG A 1 190 ? 1.772 -13.146 1.775 1.00 97.56 190 ARG A CA 1
ATOM 1449 C C . ARG A 1 190 ? 1.291 -11.826 1.194 1.00 97.56 190 ARG A C 1
ATOM 1451 O O . ARG A 1 190 ? 0.644 -11.811 0.149 1.00 97.56 190 ARG A O 1
ATOM 1458 N N . VAL A 1 191 ? 1.711 -10.730 1.814 1.00 97.56 191 VAL A N 1
ATOM 1459 C CA . VAL A 1 191 ? 1.647 -9.383 1.240 1.00 97.56 191 VAL A CA 1
ATOM 1460 C C . VAL A 1 191 ? 2.771 -9.220 0.212 1.00 97.56 191 VAL A C 1
ATOM 1462 O O . VAL A 1 191 ? 3.957 -9.318 0.536 1.00 97.56 191 VAL A O 1
ATOM 1465 N N . ARG A 1 192 ? 2.413 -8.994 -1.054 1.00 93.12 192 ARG A N 1
ATOM 1466 C CA . ARG A 1 192 ? 3.358 -8.823 -2.168 1.00 93.12 192 ARG A CA 1
ATOM 1467 C C . ARG A 1 192 ? 3.708 -7.355 -2.347 1.00 93.12 192 ARG A C 1
ATOM 1469 O O . ARG A 1 192 ? 2.815 -6.567 -2.613 1.00 93.12 192 ARG A O 1
ATOM 1476 N N . GLY A 1 193 ? 4.990 -7.000 -2.282 1.00 88.19 193 GLY A N 1
ATOM 1477 C CA . GLY A 1 193 ? 5.427 -5.603 -2.401 1.00 88.19 193 GLY A CA 1
ATOM 1478 C C . GLY A 1 193 ? 5.398 -4.830 -1.079 1.00 88.19 193 GLY A C 1
ATOM 1479 O O . GLY A 1 193 ? 5.301 -3.606 -1.090 1.00 88.19 193 GLY A O 1
ATOM 1480 N N . LEU A 1 194 ? 5.488 -5.533 0.057 1.00 92.31 194 LEU A N 1
ATOM 1481 C CA . LEU A 1 194 ? 5.665 -4.911 1.367 1.00 92.31 194 LEU A CA 1
ATOM 1482 C C . LEU A 1 194 ? 6.975 -4.100 1.385 1.00 92.31 194 LEU A C 1
ATOM 1484 O O . LEU A 1 194 ? 8.066 -4.661 1.342 1.00 92.31 194 LEU A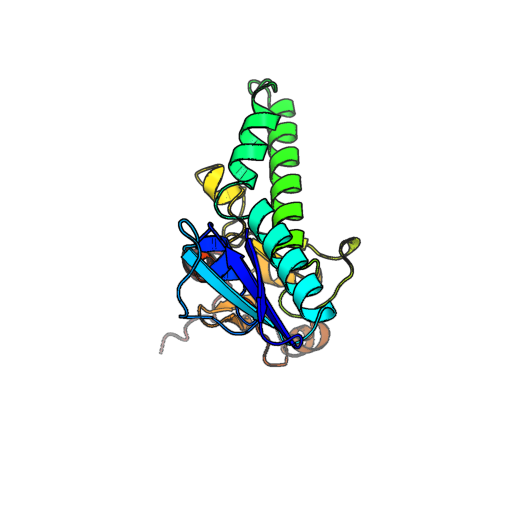 O 1
ATOM 1488 N N . GLY A 1 195 ? 6.859 -2.773 1.417 1.00 89.00 195 GLY A N 1
ATOM 1489 C CA . GLY A 1 195 ? 7.998 -1.862 1.554 1.00 89.00 195 GLY A CA 1
ATOM 1490 C C . GLY A 1 195 ? 8.462 -1.699 3.003 1.00 89.00 195 GLY A C 1
ATOM 1491 O O . GLY A 1 195 ? 7.680 -1.906 3.930 1.00 89.00 195 GLY A O 1
ATOM 1492 N N . ASP A 1 196 ? 9.705 -1.253 3.199 1.00 88.88 196 ASP A N 1
ATOM 1493 C CA . ASP A 1 196 ? 10.312 -1.104 4.532 1.00 88.88 196 ASP A CA 1
ATOM 1494 C C . ASP A 1 196 ? 9.5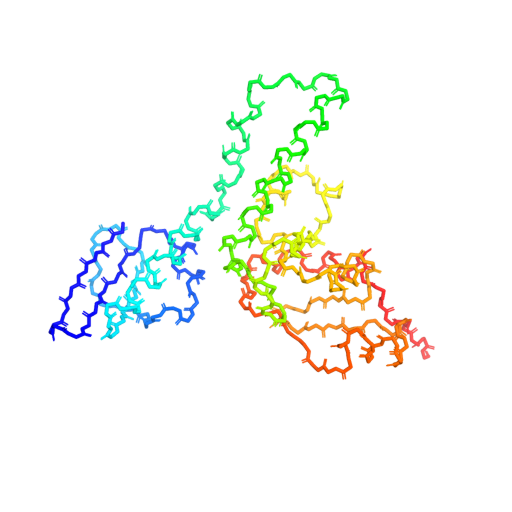55 -0.152 5.463 1.00 88.88 196 ASP A C 1
ATOM 1496 O O . ASP A 1 196 ? 9.554 -0.367 6.671 1.00 88.88 196 ASP A O 1
ATOM 1500 N N . GLY A 1 197 ? 8.865 0.854 4.917 1.00 91.62 197 GLY A N 1
ATOM 1501 C CA . GLY A 1 197 ? 8.056 1.778 5.713 1.00 91.62 197 GLY A CA 1
ATOM 1502 C C . GLY A 1 197 ? 6.926 1.092 6.487 1.00 91.62 197 GLY A C 1
ATOM 1503 O O . GLY A 1 197 ? 6.544 1.573 7.541 1.00 91.62 197 GLY A O 1
ATOM 1504 N N . HIS A 1 198 ? 6.412 -0.060 6.034 1.00 95.75 198 HIS A N 1
ATOM 1505 C CA . HIS A 1 198 ? 5.355 -0.765 6.774 1.00 95.75 198 HIS A CA 1
ATOM 1506 C C . HIS A 1 198 ? 5.872 -1.344 8.099 1.00 95.75 198 HIS A C 1
ATOM 1508 O O . HIS A 1 198 ? 5.108 -1.517 9.050 1.00 95.75 198 HIS A O 1
ATOM 1514 N N . ARG A 1 199 ? 7.179 -1.638 8.181 1.00 92.56 199 ARG A N 1
ATOM 1515 C CA . ARG A 1 199 ? 7.807 -2.296 9.336 1.00 92.56 199 ARG A CA 1
ATOM 1516 C C . ARG A 1 199 ? 7.724 -1.456 10.613 1.00 92.56 199 ARG A C 1
ATOM 1518 O O . ARG A 1 199 ? 7.822 -2.023 11.692 1.00 92.56 199 ARG A O 1
ATOM 1525 N N . SER A 1 200 ? 7.519 -0.138 10.522 1.00 94.12 200 SER A N 1
ATOM 1526 C CA . SER A 1 200 ? 7.305 0.710 11.705 1.00 94.12 200 SER A CA 1
ATOM 1527 C C . SER A 1 200 ? 5.911 0.559 12.315 1.00 94.12 200 SER A C 1
ATOM 1529 O O . SER A 1 200 ? 5.752 0.803 13.507 1.00 94.12 200 SER A O 1
ATOM 1531 N N . TYR A 1 201 ? 4.911 0.135 11.535 1.00 97.38 201 TYR A N 1
ATOM 1532 C CA . TYR A 1 201 ? 3.525 0.003 11.998 1.00 97.38 201 TYR A CA 1
ATOM 1533 C C . TYR A 1 201 ? 3.141 -1.442 12.334 1.00 97.38 201 TYR A C 1
ATOM 1535 O O . TYR A 1 201 ? 2.349 -1.676 13.244 1.00 97.38 201 TYR A O 1
ATOM 1543 N N . LEU A 1 202 ? 3.704 -2.432 11.635 1.00 97.88 202 LEU A N 1
ATOM 1544 C CA . LEU A 1 202 ? 3.347 -3.843 11.829 1.00 97.88 202 LEU A CA 1
ATOM 1545 C C . LEU A 1 202 ? 3.545 -4.373 13.265 1.00 97.88 202 LEU A C 1
ATOM 1547 O O . LEU A 1 202 ? 2.674 -5.122 13.719 1.00 97.88 202 LEU A O 1
ATOM 1551 N N . PRO A 1 203 ? 4.605 -3.998 14.015 1.00 97.38 203 PRO A N 1
ATOM 1552 C CA . PRO A 1 203 ? 4.732 -4.376 15.422 1.00 97.38 203 PRO A CA 1
ATOM 1553 C C . PRO A 1 203 ? 3.536 -3.919 16.261 1.00 97.38 203 PRO A C 1
ATOM 1555 O O . PRO A 1 203 ? 2.980 -4.718 17.009 1.00 97.38 203 PRO A O 1
ATOM 1558 N N . TRP A 1 204 ? 3.064 -2.684 16.053 1.00 97.38 204 TRP A N 1
ATOM 1559 C CA . TRP A 1 204 ? 1.901 -2.142 16.756 1.00 97.38 204 TRP A CA 1
ATOM 1560 C C . TRP A 1 204 ? 0.662 -3.018 16.535 1.00 97.38 204 TRP A C 1
ATOM 1562 O O . TRP A 1 204 ? -0.011 -3.384 17.497 1.00 97.38 204 TRP A O 1
ATOM 1572 N N . HIS A 1 205 ? 0.397 -3.426 15.288 1.00 98.19 205 HIS A N 1
ATOM 1573 C CA . HIS A 1 205 ? -0.749 -4.284 14.970 1.00 98.19 205 HIS A CA 1
ATOM 1574 C C . HIS A 1 205 ? -0.626 -5.669 15.620 1.00 98.19 205 HIS A C 1
ATOM 1576 O O . HIS A 1 205 ? -1.589 -6.179 16.193 1.00 98.19 205 HIS A O 1
ATOM 1582 N N . ARG A 1 206 ? 0.569 -6.276 15.579 1.00 97.38 206 ARG A N 1
ATOM 1583 C CA . ARG A 1 206 ? 0.835 -7.572 16.230 1.00 97.38 206 ARG A CA 1
ATOM 1584 C C . ARG A 1 206 ? 0.661 -7.525 17.748 1.00 97.38 206 ARG A C 1
ATOM 1586 O O . ARG A 1 206 ? 0.238 -8.519 18.322 1.00 97.38 206 ARG A O 1
ATOM 1593 N N . GLU A 1 207 ? 0.980 -6.400 18.379 1.00 96.56 207 GLU A N 1
ATOM 1594 C CA . GLU A 1 207 ? 0.891 -6.230 19.833 1.00 96.56 207 GLU A CA 1
ATOM 1595 C C . GLU A 1 207 ? -0.507 -5.836 20.321 1.00 96.56 207 GLU A C 1
ATOM 1597 O O . GLU A 1 207 ? -0.884 -6.202 21.433 1.00 96.56 207 GLU A O 1
ATOM 1602 N N . ARG A 1 208 ? -1.261 -5.058 19.532 1.00 96.44 208 ARG A N 1
ATOM 1603 C CA . ARG A 1 208 ? -2.504 -4.412 19.997 1.00 96.44 208 ARG A CA 1
ATOM 1604 C C . ARG A 1 208 ? -3.786 -4.901 19.346 1.00 96.44 208 ARG A C 1
ATOM 1606 O O . ARG A 1 208 ? -4.846 -4.705 19.931 1.00 96.44 208 ARG A O 1
ATOM 1613 N N . VAL A 1 209 ? -3.703 -5.499 18.162 1.00 96.50 209 VAL A N 1
ATOM 1614 C CA . VAL A 1 209 ? -4.887 -5.937 17.405 1.00 96.50 209 VAL A CA 1
ATOM 1615 C C . VAL A 1 209 ? -4.897 -7.443 17.226 1.00 96.50 209 VAL A C 1
ATOM 1617 O O . VAL A 1 209 ? -5.941 -8.067 17.381 1.00 96.50 209 VAL A O 1
ATOM 1620 N N . PHE A 1 210 ? -3.751 -8.043 16.898 1.00 97.19 210 PHE A N 1
ATOM 1621 C CA . PHE A 1 210 ? -3.687 -9.465 16.592 1.00 97.19 210 PHE A CA 1
ATOM 1622 C C . PHE A 1 210 ? -4.068 -10.331 17.798 1.00 97.19 210 PHE A C 1
ATOM 1624 O O . PHE A 1 210 ? -3.460 -10.248 18.865 1.00 97.19 210 PHE A O 1
ATOM 1631 N N . ASN A 1 211 ? -5.034 -11.228 17.594 1.00 93.19 211 ASN A N 1
ATOM 1632 C CA . ASN A 1 211 ? -5.427 -12.222 18.583 1.00 93.19 211 ASN A CA 1
ATOM 1633 C C . ASN A 1 211 ? -4.371 -13.332 18.593 1.00 93.19 211 ASN A C 1
ATOM 1635 O O . ASN A 1 211 ? -4.515 -14.353 17.912 1.00 93.19 211 ASN A O 1
ATOM 1639 N N . ALA A 1 212 ? -3.274 -13.103 19.313 1.00 78.06 212 ALA A N 1
ATOM 1640 C CA . ALA A 1 212 ? -2.195 -14.070 19.435 1.00 78.06 212 ALA A CA 1
ATOM 1641 C C . ALA A 1 212 ? -2.711 -15.407 20.007 1.00 78.06 212 ALA A C 1
ATOM 1643 O O . ALA A 1 212 ? -3.671 -15.415 20.786 1.00 78.06 212 ALA A O 1
ATOM 1644 N N . PRO A 1 213 ? -2.078 -16.541 19.655 1.00 63.56 213 PRO A N 1
ATOM 1645 C CA . PRO A 1 213 ? -2.333 -17.798 20.342 1.00 63.56 213 PRO A CA 1
ATOM 1646 C C . PRO A 1 213 ? -2.157 -17.586 21.847 1.00 63.56 213 PRO A C 1
ATOM 1648 O O . PRO A 1 213 ? -1.183 -16.954 22.267 1.00 63.56 213 PRO A O 1
ATOM 1651 N N . LEU A 1 214 ? -3.081 -18.104 22.663 1.00 53.53 214 LEU A N 1
ATOM 1652 C CA . LEU A 1 214 ? -2.851 -18.185 24.103 1.00 53.53 214 LEU A CA 1
ATOM 1653 C C . LEU A 1 214 ? -1.536 -18.941 24.291 1.00 53.53 214 LEU A C 1
ATOM 1655 O O . LEU A 1 214 ? -1.436 -20.107 23.908 1.00 53.53 214 LEU A O 1
ATOM 1659 N N . ALA A 1 215 ? -0.518 -18.271 24.835 1.00 49.09 215 ALA A N 1
ATOM 1660 C CA . ALA A 1 215 ? 0.691 -18.956 25.247 1.00 49.09 215 ALA A CA 1
ATOM 1661 C C . ALA A 1 215 ? 0.255 -20.047 26.227 1.00 49.09 215 ALA A C 1
ATOM 1663 O O . ALA A 1 215 ? -0.282 -19.743 27.295 1.00 49.09 215 ALA A O 1
ATOM 1664 N N . VAL A 1 216 ? 0.427 -21.311 25.839 1.00 41.72 216 VAL A N 1
ATOM 1665 C CA . VAL A 1 216 ? 0.305 -22.424 26.773 1.00 41.72 216 VAL A CA 1
ATOM 1666 C C . VAL A 1 216 ? 1.384 -22.168 27.816 1.00 41.72 216 VAL A C 1
ATOM 1668 O O . VAL A 1 216 ? 2.569 -22.314 27.527 1.00 41.72 216 VAL A O 1
ATOM 1671 N N . GLN A 1 217 ? 0.983 -21.678 28.988 1.00 34.38 217 GLN A N 1
ATOM 1672 C CA . GLN A 1 217 ? 1.858 -21.636 30.148 1.00 34.38 217 GLN A CA 1
ATOM 1673 C C . GLN A 1 217 ? 2.168 -23.094 30.484 1.00 34.38 217 GLN A C 1
ATOM 1675 O O . GLN A 1 217 ? 1.307 -23.817 30.982 1.00 34.38 217 GLN A O 1
ATOM 1680 N N . SER A 1 218 ? 3.355 -23.534 30.074 1.00 38.84 218 SER A N 1
ATOM 1681 C CA . SER A 1 218 ? 3.977 -24.793 30.483 1.00 38.84 218 SER A CA 1
ATOM 1682 C C . SER A 1 218 ? 4.352 -24.755 31.954 1.00 38.84 218 SER A C 1
ATOM 1684 O O . SER A 1 218 ? 4.893 -23.700 32.361 1.00 38.84 218 SER A O 1
#

Mean predicted aligned error: 5.89 Å

Organism: NCBI:txid1192034

Secondary structure (DSSP, 8-state):
-EEEEETTTEEEEEES-HHHHHHTTTSSEEE-SPPPTT--EEEEESSHHHHHHHHHHHHHHHHHTTTHHHHHHHHHHTTS--SSHHHHHHHHHHHHHHHHHHHHHHTTTS-TTT----TTT-EEEESS-TTT-SSHHHHH-GGGEEEE-HHHHHHHHTTSEEE-TTSBEEE-TTS-HHHHHHHT-SS--B-TT--GGGGGTHHHHHHHTS--------

Nearest PDB structures (foldseek):
  6yex-assembly1_B  TM=5.565E-01  e=4.670E-10  Vibrio campbellii
  6yjb-assembly1_A  TM=5.472E-01  e=1.870E-09  Vibrio campbellii

Foldseek 3Di:
DDWDDDPNFKIKDFDLDPQLVQLCPPLADWDPPDDDPNTPTMGMDGDPVSVVVSVLLSVLRVCQPDCNLVVVLCVVCVPQDPPDPVSVVVSVVSLLVSLLSNQCSSCVCAQQWPRHNDNVQKDWAFLQDPVRDPDSSSSSGNLRTGTHGPLVSVCLQQQQWAADQVFKIDGAPVQDPVNCVVSVVNDTIGRHSNDNSNVVRRVVSVVPRHNHHDPPPD

Radius of gyration: 19.86 Å; Cα contacts (8 Å, |Δi|>4): 335; chains: 1; bounding box: 46×52×60 Å

pLDDT: mean 91.19, std 9.96, range [34.38, 98.75]